Protein AF-A0A0W0YJ12-F1 (afdb_monomer)

Mean predicted aligned error: 13.88 Å

Sequence (286 aa):
MIGLTTKIKVQNRCFCTVKKPLATLVLTATNATIWRMEIKLSTQPMKLPLQEPLFAKYLYLSSDNILHAWMPIVSGEAIGLDNTCKAVYALQEFFGKGSNSNKKVSLNSSLLAYQEALESDFCLLNLLETNSHLVKQKLERLTQINCYLETIKHLEKHEELNCLNSGFPSYPRPLEGLMQGETSNLYSIILHPTHQDAFLRSEGANPLFSVAHISVARGIHHTESLLQQALIQAYGPLNYERKDLKSQVIEKTALIRREQKTSSNLLEILLHHQSYRNPLSPTTVQ

Organism: NCBI:txid45074

Secondary structure (DSSP, 8-state):
----------------------EEEEEEEEETTEEEEEEEE--S---------S-BTTEEE-TTS-EEE---SSSBSSSBS--GGGTTHHHHHHTT-STT-TTS--HHHHHHHHHHHHHHHHHHHHHTT---HHHHHHHHHHHHHHHHHHHHHHHTT-GGGGGGGSSS----HHHHHHHHSTT----EEE---SS--S--SSTTS-EEEE----BTTTTB-----HHHHHHHHHHTT-------HHHHHHHHHHHHHHHHHHHHHHHHHHHHHHHTT---------

Radius of gyration: 40.39 Å; Cα contacts (8 Å, |Δi|>4): 280; chains: 1; bounding box: 91×64×174 Å

Structure (mmCIF, N/CA/C/O backbone):
data_AF-A0A0W0YJ12-F1
#
_entry.id   AF-A0A0W0YJ12-F1
#
loop_
_atom_site.group_PDB
_atom_site.id
_atom_site.type_symbol
_atom_site.label_atom_id
_atom_site.label_alt_id
_atom_site.label_comp_id
_atom_site.label_asym_id
_atom_site.label_entity_id
_atom_site.label_seq_id
_atom_site.pdbx_PDB_ins_code
_atom_site.Cartn_x
_atom_site.Cartn_y
_atom_site.Cartn_z
_atom_site.occupancy
_atom_site.B_iso_or_equiv
_atom_site.auth_seq_id
_atom_site.auth_comp_id
_atom_site.auth_asym_id
_atom_site.auth_atom_id
_atom_site.pdbx_PDB_model_num
ATOM 1 N N . MET A 1 1 ? -11.389 6.478 67.192 1.00 36.59 1 MET A N 1
ATOM 2 C CA . MET A 1 1 ? -11.044 5.988 65.841 1.00 36.59 1 MET A CA 1
ATOM 3 C C . MET A 1 1 ? -12.314 5.470 65.190 1.00 36.59 1 MET A C 1
ATOM 5 O O . MET A 1 1 ? -12.756 4.383 65.526 1.00 36.59 1 MET A O 1
ATOM 9 N N . ILE A 1 2 ? -12.946 6.287 64.348 1.00 25.55 2 ILE A N 1
ATOM 10 C CA . ILE A 1 2 ? -14.145 5.923 63.584 1.00 25.55 2 ILE A CA 1
ATOM 11 C C . ILE A 1 2 ? -13.694 5.898 62.124 1.00 25.55 2 ILE A C 1
ATOM 13 O O . ILE A 1 2 ? -13.337 6.936 61.574 1.00 25.55 2 ILE A O 1
ATOM 17 N N . GLY A 1 3 ? -13.600 4.703 61.543 1.00 26.08 3 GLY A N 1
ATOM 18 C CA . GLY A 1 3 ? -13.180 4.507 60.158 1.00 26.08 3 GLY A CA 1
ATOM 19 C C . GLY A 1 3 ? -14.368 4.640 59.212 1.00 26.08 3 GLY A C 1
ATOM 20 O O . GLY A 1 3 ? -15.203 3.742 59.144 1.00 26.08 3 GLY A O 1
ATOM 21 N N . LEU A 1 4 ? -14.435 5.749 58.476 1.00 23.59 4 LEU A N 1
ATOM 22 C CA . LEU A 1 4 ? -15.304 5.890 57.309 1.00 23.59 4 LEU A CA 1
ATOM 23 C C . LEU A 1 4 ? -14.653 5.186 56.114 1.00 23.59 4 LEU A C 1
ATOM 25 O O . LEU A 1 4 ? -13.583 5.579 55.655 1.00 23.59 4 LEU A O 1
ATOM 29 N N . THR A 1 5 ? -15.308 4.146 55.603 1.00 25.09 5 THR A N 1
ATOM 30 C CA . THR A 1 5 ? -14.974 3.508 54.325 1.00 25.09 5 THR A CA 1
ATOM 31 C C . THR A 1 5 ? -15.883 4.072 53.239 1.00 25.09 5 THR A C 1
ATOM 33 O O . THR A 1 5 ? -17.049 3.703 53.115 1.00 25.09 5 THR A O 1
ATOM 36 N N . THR A 1 6 ? -15.351 4.990 52.438 1.00 25.47 6 THR A N 1
ATOM 37 C CA . THR A 1 6 ? -16.059 5.565 51.290 1.00 25.47 6 THR A CA 1
ATOM 38 C C . THR A 1 6 ? -15.853 4.664 50.072 1.00 25.47 6 THR A C 1
ATOM 40 O O . THR A 1 6 ? -14.762 4.605 49.509 1.00 25.47 6 THR A O 1
ATOM 43 N N . LYS A 1 7 ? -16.900 3.948 49.642 1.00 25.84 7 LYS A N 1
ATOM 44 C CA . LYS A 1 7 ? -16.930 3.286 48.328 1.00 25.84 7 LYS A CA 1
ATOM 45 C C . LYS A 1 7 ? -17.186 4.341 47.251 1.00 25.84 7 LYS A C 1
ATOM 47 O O . LYS A 1 7 ? -18.304 4.832 47.117 1.00 25.84 7 LYS A O 1
ATOM 52 N N . ILE A 1 8 ? -16.161 4.673 46.472 1.00 25.36 8 ILE A N 1
ATOM 53 C CA . ILE A 1 8 ? -16.302 5.493 45.265 1.00 25.36 8 ILE A CA 1
ATOM 54 C C . ILE A 1 8 ? -16.817 4.584 44.145 1.00 25.36 8 ILE A C 1
ATOM 56 O O . ILE A 1 8 ? -16.113 3.693 43.675 1.00 25.36 8 ILE A O 1
ATOM 60 N N . LYS A 1 9 ? -18.070 4.790 43.734 1.00 25.28 9 LYS A N 1
ATOM 61 C CA . LYS A 1 9 ? -18.659 4.164 42.547 1.00 25.28 9 LYS A CA 1
ATOM 62 C C . LYS A 1 9 ? -18.359 5.077 41.358 1.00 25.28 9 LYS A C 1
ATOM 64 O O . LYS A 1 9 ? -18.951 6.147 41.241 1.00 25.28 9 LYS A O 1
ATOM 69 N N . VAL A 1 10 ? -17.420 4.680 40.503 1.00 26.55 10 VAL A N 1
ATOM 70 C CA . VAL A 1 10 ? -17.132 5.388 39.248 1.00 26.55 10 VAL A CA 1
ATOM 71 C C . VAL A 1 10 ? -18.309 5.149 38.298 1.00 26.55 10 VAL A C 1
ATOM 73 O O . VAL A 1 10 ? -18.497 4.049 37.787 1.00 26.55 10 VAL A O 1
ATOM 76 N N . GLN A 1 11 ? -19.157 6.162 38.119 1.00 29.02 11 GLN A N 1
ATOM 77 C CA . GLN A 1 11 ? -20.159 6.195 37.055 1.00 29.02 11 GLN A CA 1
ATOM 78 C C . GLN A 1 11 ? -19.479 6.682 35.773 1.00 29.02 11 GLN A C 1
ATOM 80 O O . GLN A 1 11 ? -19.233 7.878 35.621 1.00 29.02 11 GLN A O 1
ATOM 85 N N . ASN A 1 12 ? -19.217 5.765 34.841 1.00 31.08 12 ASN A N 1
ATOM 86 C CA . ASN A 1 12 ? -18.915 6.119 33.456 1.00 31.08 12 ASN A CA 1
ATOM 87 C C . ASN A 1 12 ? -20.160 6.784 32.851 1.00 31.08 12 ASN A C 1
ATOM 89 O O . ASN A 1 12 ? -21.147 6.116 32.544 1.00 31.08 12 ASN A O 1
ATOM 93 N N . ARG A 1 13 ? -20.146 8.114 32.729 1.00 33.81 13 ARG A N 1
ATOM 94 C CA . ARG A 1 13 ? -21.183 8.863 32.011 1.00 33.81 13 ARG A CA 1
ATOM 95 C C . ARG A 1 13 ? -20.856 8.836 30.515 1.00 33.81 13 ARG A C 1
ATOM 97 O O . ARG A 1 13 ? -20.049 9.639 30.06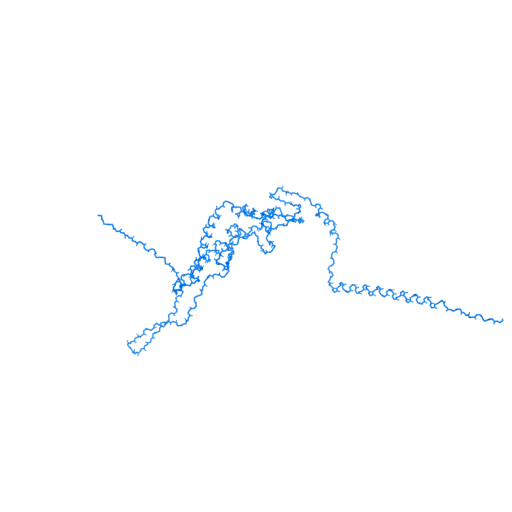4 1.00 33.81 13 ARG A O 1
ATOM 104 N N . CYS A 1 14 ? -21.503 7.948 29.753 1.00 36.38 14 CYS A N 1
ATOM 105 C CA . CYS A 1 14 ? -21.676 8.144 28.308 1.00 36.38 14 CYS A CA 1
ATOM 106 C C . CYS A 1 14 ? -22.496 9.430 28.115 1.00 36.38 14 CYS A C 1
ATOM 108 O O . CYS A 1 14 ? -23.678 9.465 28.466 1.00 36.38 14 CYS A O 1
ATOM 110 N N . PHE A 1 15 ? -21.905 10.488 27.563 1.00 35.88 15 PHE A N 1
ATOM 111 C CA . PHE A 1 15 ? -22.669 11.638 27.083 1.00 35.88 15 PHE A CA 1
ATOM 112 C C . PHE A 1 15 ? -23.127 11.364 25.648 1.00 35.88 15 PHE A C 1
ATOM 114 O O . PHE A 1 15 ? -22.531 11.845 24.692 1.00 35.88 15 PHE A O 1
ATOM 121 N N . CYS A 1 16 ? -24.211 10.606 25.484 1.00 38.78 16 CYS A N 1
ATOM 122 C CA . CYS A 1 16 ? -24.939 10.617 24.218 1.00 38.78 16 CYS A CA 1
ATOM 123 C C . CYS A 1 16 ? -25.685 11.945 24.111 1.00 38.78 16 CYS A C 1
ATOM 125 O O . CYS A 1 16 ? -26.747 12.126 24.709 1.00 38.78 16 CYS A O 1
ATOM 127 N N . THR A 1 17 ? -25.154 12.887 23.340 1.00 36.53 17 THR A N 1
ATOM 128 C CA . THR A 1 17 ? -25.914 14.050 22.878 1.00 36.53 17 THR A CA 1
ATOM 129 C C . THR A 1 17 ? -26.927 13.594 21.832 1.00 36.53 17 THR A C 1
ATOM 131 O O . THR A 1 17 ? -26.785 13.820 20.633 1.00 36.53 17 THR A O 1
ATOM 134 N N . VAL A 1 18 ? -28.002 12.949 22.288 1.00 42.88 18 VAL A N 1
ATOM 135 C CA . VAL A 1 18 ? -29.201 12.779 21.469 1.00 42.88 18 VAL A CA 1
ATOM 136 C C . VAL A 1 18 ? -29.734 14.188 21.219 1.00 42.88 18 VAL A C 1
ATOM 138 O O . VAL A 1 18 ? -30.187 14.864 22.147 1.00 42.88 18 VAL A O 1
ATOM 141 N N . LYS A 1 19 ? -29.616 14.685 19.979 1.00 41.16 19 LYS A N 1
ATOM 142 C CA . LYS A 1 19 ? -30.264 15.937 19.567 1.00 41.16 19 LYS A CA 1
ATOM 143 C C . LYS A 1 19 ? -31.730 15.860 20.008 1.00 41.16 19 LYS A C 1
ATOM 145 O O . LYS A 1 19 ? -32.419 14.902 19.674 1.00 41.16 19 LYS A O 1
ATOM 150 N N . LYS A 1 20 ? -32.133 16.836 20.831 1.00 43.84 20 LYS A N 1
ATOM 151 C CA . LYS A 1 20 ? -33.384 16.893 21.606 1.00 43.84 20 LYS A CA 1
ATOM 152 C C . LYS A 1 20 ? -34.592 16.291 20.868 1.00 43.84 20 LYS A C 1
ATOM 154 O O . LYS A 1 20 ? -34.770 16.595 19.687 1.00 43.84 20 LYS A O 1
ATOM 159 N N . PRO A 1 21 ? -35.484 15.554 21.559 1.00 47.16 21 PRO A N 1
ATOM 160 C CA . PRO A 1 21 ? -36.782 15.227 20.987 1.00 47.16 21 PRO A CA 1
ATOM 161 C C . PRO A 1 21 ? -37.514 16.531 20.645 1.00 47.16 21 PRO A C 1
ATOM 163 O O . PRO A 1 21 ? -37.560 17.459 21.457 1.00 47.16 21 PRO A O 1
ATOM 166 N N . LEU A 1 22 ? -38.081 16.607 19.440 1.00 48.38 22 LEU A N 1
ATOM 167 C CA . LEU A 1 22 ? -39.069 17.623 19.079 1.00 48.38 22 LEU A CA 1
ATOM 168 C C . LEU A 1 22 ? -40.325 17.368 19.923 1.00 48.38 22 LEU A C 1
ATOM 170 O O . LEU A 1 22 ? -41.236 16.653 19.514 1.00 48.38 22 LEU A O 1
ATOM 174 N N . ALA A 1 23 ? -40.338 17.895 21.144 1.00 47.66 23 ALA A N 1
ATOM 175 C CA . ALA A 1 23 ? -41.540 17.992 21.952 1.00 47.66 23 ALA A CA 1
ATOM 176 C C . ALA A 1 23 ? -42.286 19.254 21.513 1.00 47.66 23 ALA A C 1
ATOM 178 O O . ALA A 1 23 ? -41.785 20.368 21.674 1.00 47.66 23 ALA A O 1
ATOM 179 N N . THR A 1 24 ? -43.474 19.086 20.938 1.00 49.00 24 THR A N 1
ATOM 180 C CA . THR A 1 24 ? -44.363 20.212 20.649 1.00 49.00 24 THR A CA 1
ATOM 181 C C . THR A 1 24 ? -45.266 20.414 21.854 1.00 49.00 24 THR A C 1
ATOM 183 O O . THR A 1 24 ? -46.034 19.528 22.234 1.00 49.00 24 THR A O 1
ATOM 186 N N . LEU A 1 25 ? -45.148 21.581 22.478 1.0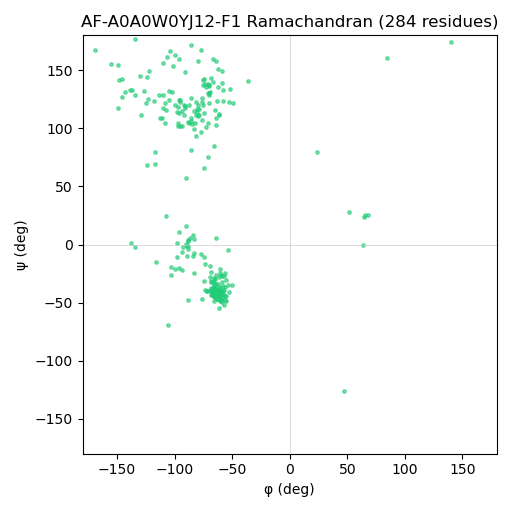0 41.03 25 LEU A N 1
ATOM 187 C CA . LEU A 1 25 ? -46.007 21.979 23.583 1.00 41.03 25 LEU A CA 1
ATOM 188 C C . LEU A 1 25 ? -47.319 22.498 22.992 1.00 41.03 25 LEU A C 1
ATOM 190 O O . LEU A 1 25 ? -47.310 23.479 22.249 1.00 41.03 25 LEU A O 1
ATOM 194 N N . VAL A 1 26 ? -48.434 21.832 23.286 1.00 53.66 26 VAL A N 1
ATOM 195 C CA . VAL A 1 26 ? -49.754 22.269 22.822 1.00 53.66 26 VAL A CA 1
ATOM 196 C C . VAL A 1 26 ? -50.544 22.763 24.028 1.00 53.66 26 VAL A C 1
ATOM 198 O O . VAL A 1 26 ? -50.804 22.015 24.971 1.00 53.66 26 VAL A O 1
ATOM 201 N N . LEU A 1 27 ? -50.891 24.049 24.004 1.00 43.09 27 LEU A N 1
ATOM 202 C CA . LEU A 1 27 ? -51.754 24.687 24.993 1.00 43.09 27 LEU A CA 1
ATOM 203 C C . LEU A 1 27 ? -53.173 24.735 24.435 1.00 43.09 27 LEU A C 1
ATOM 205 O O . LEU A 1 27 ? -53.420 25.371 23.412 1.00 43.09 27 LEU A O 1
ATOM 209 N N . THR A 1 28 ? -54.106 24.077 25.114 1.00 54.81 28 THR A N 1
ATOM 210 C CA . THR A 1 28 ? -55.532 24.114 24.764 1.00 54.81 28 THR A CA 1
ATOM 211 C C . THR A 1 28 ? -56.327 24.731 25.904 1.00 54.81 28 THR A C 1
ATOM 213 O O . THR A 1 28 ? -56.276 24.252 27.042 1.00 54.81 28 THR A O 1
ATOM 216 N N . ALA A 1 29 ? -57.068 25.795 25.594 1.00 44.97 29 ALA A N 1
ATOM 217 C CA . ALA A 1 29 ? -58.053 26.372 26.497 1.00 44.97 29 ALA A CA 1
ATOM 218 C C . ALA A 1 29 ? -59.289 25.470 26.506 1.00 44.97 29 ALA A C 1
ATOM 220 O O . ALA A 1 29 ? -59.893 25.244 25.460 1.00 44.97 29 ALA A O 1
ATOM 221 N N . THR A 1 30 ? -59.647 24.936 27.672 1.00 56.59 30 THR A N 1
ATOM 222 C CA . THR A 1 30 ? -60.826 24.060 27.802 1.00 56.59 30 THR A CA 1
ATOM 223 C C . THR A 1 30 ? -62.045 24.794 28.351 1.00 56.59 30 THR A C 1
ATOM 225 O O . THR A 1 30 ? -63.147 24.329 28.110 1.00 56.59 30 THR A O 1
ATOM 228 N N . ASN A 1 31 ? -61.840 25.935 29.028 1.00 56.75 31 ASN A N 1
ATOM 229 C CA . ASN A 1 31 ? -62.801 26.988 29.393 1.00 56.75 31 ASN A CA 1
ATOM 230 C C . ASN A 1 31 ? -62.018 28.213 29.921 1.00 56.75 31 ASN A C 1
ATOM 232 O O . ASN A 1 31 ? -60.824 28.090 30.202 1.00 56.75 31 ASN A O 1
ATOM 236 N N . ALA A 1 32 ? -62.672 29.376 30.065 1.00 57.56 32 ALA A N 1
ATOM 237 C CA . ALA A 1 32 ? -62.075 30.712 30.279 1.00 57.56 32 ALA A CA 1
ATOM 238 C C . ALA A 1 32 ? -61.085 30.885 31.460 1.00 57.56 32 ALA A C 1
ATOM 240 O O . ALA A 1 32 ? -60.489 31.949 31.603 1.00 57.56 32 ALA A O 1
ATOM 241 N N . THR A 1 33 ? -60.874 29.867 32.293 1.00 50.94 33 THR A N 1
ATOM 242 C CA . THR A 1 33 ? -60.013 29.928 33.484 1.00 50.94 33 THR A CA 1
ATOM 243 C C . THR A 1 33 ? -59.066 28.738 33.660 1.00 50.94 33 THR A C 1
ATOM 245 O O . THR A 1 33 ? -58.268 28.757 34.594 1.00 50.94 33 THR A O 1
ATOM 248 N N . ILE A 1 34 ? -59.088 27.720 32.787 1.00 44.97 34 ILE A N 1
ATOM 249 C CA . ILE A 1 34 ? -58.237 26.524 32.941 1.00 44.97 34 ILE A CA 1
ATOM 250 C C . ILE A 1 34 ? -57.474 26.229 31.645 1.00 44.97 34 ILE A C 1
ATOM 252 O O . ILE A 1 34 ? -58.042 25.806 30.632 1.00 44.97 34 ILE A O 1
ATOM 256 N N . TRP A 1 35 ? -56.154 26.415 31.708 1.00 48.22 35 TRP A N 1
ATOM 257 C CA . TRP A 1 35 ? -55.212 26.042 30.656 1.00 48.22 35 TRP A CA 1
ATOM 258 C C . TRP A 1 35 ? -54.687 24.635 30.913 1.00 48.22 35 TRP A C 1
ATOM 260 O O . TRP A 1 35 ? -54.064 24.377 31.944 1.00 48.22 35 TRP A O 1
ATOM 270 N N . ARG A 1 36 ? -54.926 23.718 29.971 1.00 46.91 36 ARG A N 1
ATOM 271 C CA . ARG A 1 36 ? -54.320 22.386 30.001 1.00 46.91 36 ARG A CA 1
ATOM 272 C C . ARG A 1 36 ? -53.084 22.394 29.110 1.00 46.91 36 ARG A C 1
ATOM 274 O O . ARG A 1 36 ? -53.167 22.743 27.933 1.00 46.91 36 ARG A O 1
ATOM 281 N N . MET A 1 37 ? -51.948 22.022 29.689 1.00 46.09 37 MET A N 1
ATOM 282 C CA . MET A 1 37 ? -50.692 21.848 28.970 1.00 46.09 37 MET A CA 1
ATOM 283 C C . MET A 1 37 ? -50.538 20.369 28.622 1.00 46.09 37 MET A C 1
ATOM 285 O O . MET A 1 37 ? -50.402 19.538 29.519 1.00 46.09 37 MET A O 1
ATOM 289 N N . GLU A 1 38 ? -50.577 20.036 27.335 1.00 50.03 38 GLU A N 1
ATOM 290 C CA . GLU A 1 38 ? -50.340 18.673 26.861 1.00 50.03 38 GLU A CA 1
ATOM 291 C C . GLU A 1 38 ? -48.978 18.606 26.160 1.00 50.03 38 GLU A C 1
ATOM 293 O O . GLU A 1 38 ? -48.707 19.322 25.192 1.00 50.03 38 GLU A O 1
ATOM 298 N N . ILE A 1 39 ? -48.101 17.734 26.663 1.00 55.59 39 ILE A N 1
ATOM 299 C CA . ILE A 1 39 ? -46.846 17.393 25.991 1.00 55.59 39 ILE A CA 1
ATOM 300 C C . ILE A 1 39 ? -47.175 16.298 24.982 1.00 55.59 39 ILE A C 1
ATOM 302 O O . ILE A 1 39 ? -47.359 15.137 25.351 1.00 55.59 39 ILE A O 1
ATOM 306 N N . LYS A 1 40 ? -47.256 16.659 23.699 1.00 51.66 40 LYS A N 1
ATOM 307 C CA . LYS A 1 40 ? -47.371 15.672 22.624 1.00 51.66 40 LYS A CA 1
ATOM 308 C C . LYS A 1 40 ? -45.970 15.243 22.210 1.00 51.66 40 LYS A C 1
ATOM 310 O O . LYS A 1 40 ? -45.243 15.981 21.548 1.00 51.66 40 LYS A O 1
ATOM 315 N N . LEU A 1 41 ? -45.588 14.044 22.640 1.00 55.31 41 LEU A N 1
ATOM 316 C CA . LEU A 1 41 ? -44.407 13.360 22.126 1.00 55.31 41 LEU A CA 1
ATOM 317 C C . LEU A 1 41 ? -44.698 12.923 20.687 1.00 55.31 41 LEU A C 1
ATOM 319 O O . LEU A 1 41 ? -45.746 12.338 20.416 1.00 55.31 41 LEU A O 1
ATOM 323 N N . SER A 1 42 ? -43.785 13.231 19.764 1.00 58.31 42 SER A N 1
ATOM 324 C CA . SER A 1 42 ? -43.869 12.725 18.393 1.00 58.31 42 SER A CA 1
ATOM 325 C C . SER A 1 42 ? -43.885 11.195 18.420 1.00 58.31 42 SER A C 1
ATOM 327 O O . SER A 1 42 ? -42.978 10.573 18.966 1.00 58.31 42 SER A O 1
ATOM 329 N N . THR A 1 43 ? -44.923 10.594 17.839 1.00 58.09 43 THR A N 1
ATOM 330 C CA . THR A 1 43 ? -45.105 9.137 17.739 1.00 58.09 43 THR A CA 1
ATOM 331 C C . THR A 1 43 ? -44.422 8.539 16.511 1.00 58.09 43 THR A C 1
ATOM 333 O O . THR A 1 43 ? -44.577 7.350 16.235 1.00 58.09 43 THR A O 1
ATOM 336 N N . GLN A 1 44 ? -43.670 9.341 15.749 1.00 58.09 44 GLN A N 1
ATOM 337 C CA . GLN A 1 44 ? -42.923 8.813 14.617 1.00 58.09 44 GLN A CA 1
ATOM 338 C C . GLN A 1 44 ? -41.753 7.956 15.121 1.00 58.09 44 GLN A C 1
ATOM 340 O O . GLN A 1 44 ? -40.991 8.417 15.975 1.00 58.09 44 GLN A O 1
ATOM 345 N N . PRO A 1 45 ? -41.578 6.727 14.598 1.00 59.72 45 PRO A N 1
ATOM 346 C CA . PRO A 1 45 ? -40.457 5.880 14.972 1.00 59.72 45 PRO A CA 1
ATOM 347 C C . PRO A 1 45 ? -39.148 6.578 14.593 1.00 59.72 45 PRO A C 1
ATOM 349 O O . PRO A 1 45 ? -38.837 6.772 13.416 1.00 59.72 45 PRO A O 1
ATOM 352 N N . MET A 1 46 ? -38.386 6.982 15.608 1.00 67.44 46 MET A N 1
ATOM 353 C CA . MET A 1 46 ? -37.083 7.604 15.425 1.00 67.44 46 MET A CA 1
ATOM 354 C C . MET A 1 46 ? -36.082 6.520 15.020 1.00 67.44 46 MET A C 1
ATOM 356 O O . MET A 1 46 ? -35.774 5.621 15.799 1.00 67.44 46 MET A O 1
ATOM 360 N N . LYS A 1 47 ? -35.573 6.593 13.787 1.00 71.62 47 LYS A N 1
ATOM 361 C CA . LYS A 1 47 ? -34.446 5.760 13.357 1.00 71.62 47 LYS A CA 1
ATOM 362 C C . LYS A 1 47 ? -33.170 6.382 13.913 1.00 71.62 47 LYS A C 1
ATOM 364 O O . LYS A 1 47 ? -32.794 7.470 13.488 1.00 71.62 47 LYS A O 1
ATOM 369 N N . LEU A 1 48 ? -32.534 5.708 14.863 1.00 77.69 48 LEU A N 1
ATOM 370 C CA . LEU A 1 48 ? -31.225 6.091 15.385 1.00 77.69 48 LEU A CA 1
ATOM 371 C C . LEU A 1 48 ? -30.171 5.310 14.588 1.00 77.69 48 LEU A C 1
ATOM 373 O O . LEU A 1 48 ? -30.056 4.100 14.787 1.00 77.69 48 LEU A O 1
ATOM 377 N N . PRO A 1 49 ? -29.489 5.940 13.613 1.00 86.00 49 PRO A N 1
ATOM 378 C CA . PRO A 1 49 ? -28.530 5.231 12.784 1.00 86.00 49 PRO A CA 1
ATOM 379 C C . PRO A 1 49 ? -27.293 4.877 13.607 1.00 86.00 49 PRO A C 1
ATOM 381 O O . PRO A 1 49 ? -26.793 5.704 14.370 1.00 86.00 49 PRO A O 1
ATOM 384 N N . LEU A 1 50 ? -26.794 3.659 13.406 1.00 91.25 50 LEU A N 1
ATOM 385 C CA . LEU A 1 50 ? -25.466 3.276 13.866 1.00 91.25 50 LEU A CA 1
ATOM 386 C C . LEU A 1 50 ? -24.414 4.079 13.085 1.00 91.25 50 LEU A C 1
ATOM 388 O O . LEU A 1 50 ? -24.574 4.318 11.886 1.00 91.25 50 LEU A O 1
ATOM 392 N N . GLN A 1 51 ? -23.377 4.524 13.782 1.00 94.50 51 GLN A N 1
ATOM 393 C CA . GLN A 1 51 ? -22.319 5.402 13.294 1.00 94.50 51 GLN A CA 1
ATOM 394 C C . GLN A 1 51 ? -21.078 4.638 12.843 1.00 94.50 51 GLN A C 1
ATOM 396 O O . GLN A 1 51 ? -20.284 5.196 12.087 1.00 94.50 51 GLN A O 1
ATOM 401 N N . GLU A 1 52 ? -20.896 3.392 13.292 1.00 94.44 52 GLU A N 1
ATOM 402 C CA . GLU A 1 52 ? -19.764 2.567 12.873 1.00 94.44 52 GLU A CA 1
ATOM 403 C C . GLU A 1 52 ? -19.673 2.502 11.337 1.00 94.44 52 GLU A C 1
ATOM 405 O O . GLU A 1 52 ? -20.631 2.086 10.673 1.00 94.44 52 GLU A O 1
ATOM 410 N N . PRO A 1 53 ? -18.531 2.900 10.748 1.00 93.31 53 PRO A N 1
ATOM 411 C CA . PRO A 1 53 ? -18.389 2.913 9.306 1.00 93.31 53 PRO A CA 1
ATOM 412 C C . PRO A 1 53 ? -18.205 1.493 8.760 1.00 93.31 53 PRO A C 1
ATOM 414 O O . PRO A 1 53 ? -17.464 0.681 9.314 1.00 93.31 53 PRO A O 1
ATOM 417 N N . LEU A 1 54 ? -18.813 1.221 7.601 1.00 90.06 54 LEU A N 1
ATOM 418 C CA . LEU A 1 54 ? -18.581 -0.022 6.850 1.00 90.06 54 LEU A CA 1
ATOM 419 C C . LEU A 1 54 ? -17.144 -0.114 6.320 1.00 90.06 54 LEU A C 1
ATOM 421 O O . LEU A 1 54 ? -16.594 -1.203 6.200 1.00 90.06 54 LEU A O 1
ATOM 425 N N . PHE A 1 55 ? -16.551 1.038 6.003 1.00 90.69 55 PHE A N 1
ATOM 426 C CA . PHE A 1 55 ? -15.200 1.150 5.473 1.00 90.69 55 PHE A CA 1
ATOM 427 C C . PHE A 1 55 ? -14.459 2.262 6.202 1.00 90.69 55 PHE A C 1
ATOM 429 O O . PHE A 1 55 ? -14.934 3.396 6.270 1.00 90.69 55 PHE A O 1
ATOM 436 N N . ALA A 1 56 ? -13.274 1.942 6.706 1.00 93.69 56 ALA A N 1
ATOM 437 C CA . ALA A 1 56 ? -12.356 2.908 7.280 1.00 93.69 56 ALA A CA 1
ATOM 438 C C . ALA A 1 56 ? -10.972 2.704 6.671 1.00 93.69 56 ALA A C 1
ATOM 440 O O . ALA A 1 56 ? -10.569 1.594 6.324 1.00 93.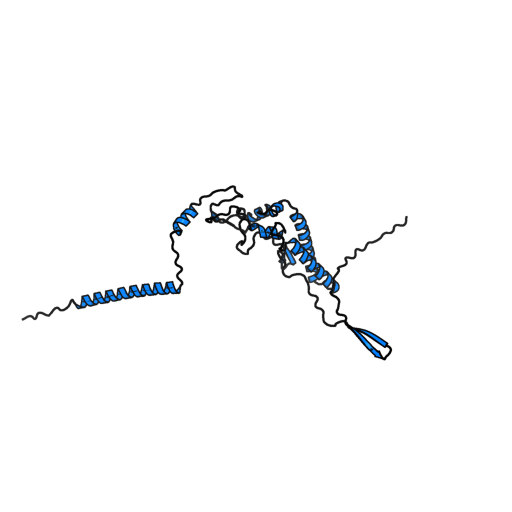69 56 ALA A O 1
ATOM 441 N N . LYS A 1 57 ? -10.245 3.801 6.489 1.00 92.94 57 LYS A N 1
ATOM 442 C CA . LYS A 1 57 ? -8.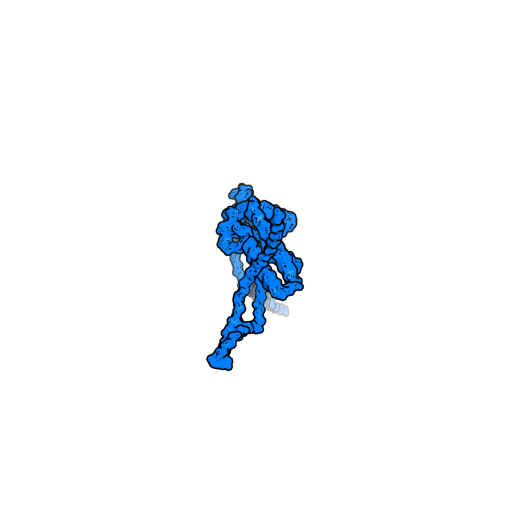953 3.766 5.816 1.00 92.94 57 LYS A CA 1
ATOM 443 C C . LYS A 1 57 ? -7.964 2.902 6.599 1.00 92.94 57 LYS A C 1
ATOM 445 O O . LYS A 1 57 ? -7.880 3.022 7.816 1.00 92.94 57 LYS A O 1
ATOM 450 N N . TYR A 1 58 ? -7.220 2.060 5.881 1.00 95.94 58 TYR A N 1
ATOM 451 C CA . TYR A 1 58 ? -6.282 1.069 6.427 1.00 95.94 58 TYR A CA 1
ATOM 452 C C . TYR A 1 58 ? -6.914 -0.033 7.282 1.00 95.94 58 TYR A C 1
ATOM 454 O O . TYR A 1 58 ? -6.186 -0.890 7.766 1.00 95.94 58 TYR A O 1
ATOM 462 N N . LEU A 1 59 ? -8.229 -0.028 7.492 1.00 96.88 59 LEU A N 1
ATOM 463 C CA . LEU A 1 59 ? -8.898 -0.990 8.352 1.00 96.88 59 LEU A CA 1
ATOM 464 C C . LEU A 1 59 ? -9.730 -1.943 7.504 1.00 96.88 59 LEU A C 1
ATOM 466 O O . LEU A 1 59 ? -10.553 -1.524 6.691 1.00 96.88 59 LEU A O 1
ATOM 470 N N . TYR A 1 60 ? -9.531 -3.232 7.735 1.00 96.50 60 TYR A N 1
ATOM 471 C CA . TYR A 1 60 ? -10.321 -4.299 7.145 1.00 96.50 60 TYR A CA 1
ATOM 472 C C . TYR A 1 60 ? -10.923 -5.146 8.261 1.00 96.50 60 TYR A C 1
ATOM 474 O O . TYR A 1 60 ? -10.201 -5.635 9.126 1.00 96.50 60 TYR A O 1
ATOM 482 N N . LEU A 1 61 ? -12.243 -5.315 8.247 1.00 96.50 61 LEU A N 1
ATOM 483 C CA . LEU A 1 61 ? -12.942 -6.202 9.167 1.00 96.50 61 LEU A CA 1
ATOM 484 C C . LEU A 1 61 ? -13.252 -7.517 8.451 1.00 96.50 61 LEU A C 1
ATOM 486 O O . LEU A 1 61 ? -13.949 -7.517 7.435 1.00 96.50 61 LEU A O 1
ATOM 490 N N . SER A 1 62 ? -12.742 -8.626 8.979 1.00 96.19 62 SER A N 1
ATOM 491 C CA . SER A 1 62 ? -13.021 -9.956 8.439 1.00 96.19 62 SER A CA 1
ATOM 492 C C . SER A 1 62 ? -14.415 -10.460 8.832 1.00 96.19 62 SER A C 1
ATOM 494 O O . SER A 1 62 ? -15.071 -9.924 9.732 1.00 96.19 62 SER A O 1
ATOM 496 N N . SER A 1 63 ? -14.864 -11.537 8.180 1.00 95.69 63 SER A N 1
ATOM 497 C CA . SER A 1 63 ? -16.120 -12.225 8.515 1.00 95.69 63 SER A CA 1
ATOM 498 C C . SER A 1 63 ? -16.162 -12.737 9.957 1.00 95.69 63 SER A C 1
ATOM 500 O O . SER A 1 63 ? -17.237 -12.812 10.547 1.00 95.69 63 SER A O 1
ATOM 502 N N . ASP A 1 64 ? -14.996 -13.029 10.534 1.00 96.56 64 ASP A N 1
ATOM 503 C CA . ASP A 1 64 ? -14.846 -13.585 11.883 1.00 96.56 64 ASP A CA 1
ATOM 504 C C . ASP A 1 64 ? -14.724 -12.497 12.960 1.00 96.56 64 ASP A C 1
ATOM 506 O O . ASP A 1 64 ? -14.311 -12.766 14.085 1.00 96.56 64 ASP A O 1
ATOM 510 N N . ASN A 1 65 ? -15.086 -11.253 12.625 1.00 96.44 65 ASN A N 1
ATOM 511 C CA . ASN A 1 65 ? -15.020 -10.095 13.513 1.00 96.44 65 ASN A CA 1
ATOM 512 C C . ASN A 1 65 ? -13.591 -9.693 13.939 1.00 96.44 65 ASN A C 1
ATOM 514 O O . ASN A 1 65 ? -13.401 -9.062 14.984 1.00 96.44 65 ASN A O 1
ATOM 518 N N . ILE A 1 66 ? -12.585 -10.033 13.129 1.00 97.38 66 ILE A N 1
ATOM 519 C CA . ILE A 1 66 ? -11.189 -9.651 13.369 1.00 97.38 66 ILE A CA 1
ATOM 520 C C . ILE A 1 66 ? -10.880 -8.382 12.579 1.00 97.38 66 ILE A C 1
ATOM 522 O O . ILE A 1 66 ? -11.070 -8.323 11.362 1.00 97.38 66 ILE A O 1
ATOM 526 N N . LEU A 1 67 ? -10.413 -7.356 13.282 1.00 97.19 67 LEU A N 1
ATOM 527 C CA . LEU A 1 67 ? -9.966 -6.108 12.691 1.00 97.19 67 LEU A CA 1
ATOM 528 C C . LEU A 1 67 ? -8.498 -6.240 12.285 1.00 97.19 67 LEU A C 1
ATOM 530 O O . LEU A 1 67 ? -7.641 -6.548 13.107 1.00 97.19 67 LEU A O 1
ATOM 534 N N . HIS A 1 68 ? -8.206 -5.955 11.024 1.00 97.50 68 HIS A N 1
ATOM 535 C CA . HIS A 1 68 ? -6.866 -5.958 10.461 1.00 97.50 68 HIS A CA 1
ATOM 536 C C . HIS A 1 68 ? -6.467 -4.534 10.074 1.00 97.50 68 HIS A C 1
ATOM 538 O O . HIS A 1 68 ? -7.186 -3.864 9.331 1.00 97.50 68 HIS A O 1
ATOM 544 N N . ALA A 1 69 ? -5.299 -4.086 10.536 1.00 96.75 69 ALA A N 1
ATOM 545 C CA . ALA A 1 69 ? -4.669 -2.859 10.061 1.00 96.75 69 ALA A CA 1
ATOM 546 C C . ALA A 1 69 ? -3.734 -3.166 8.879 1.00 96.75 69 ALA A C 1
ATOM 548 O O . ALA A 1 69 ? -2.772 -3.923 9.015 1.00 96.75 69 ALA A O 1
ATOM 549 N N . TRP A 1 70 ? -4.013 -2.589 7.715 1.00 94.69 70 TRP A N 1
ATOM 550 C CA . TRP A 1 70 ? -3.240 -2.762 6.488 1.00 94.69 70 TRP A CA 1
ATOM 551 C C . TRP A 1 70 ? -2.253 -1.612 6.319 1.00 94.69 70 TRP A C 1
ATOM 553 O O . TRP A 1 70 ? -2.624 -0.492 5.962 1.00 94.69 70 TRP A O 1
ATOM 563 N N . MET A 1 71 ? -0.982 -1.904 6.587 1.00 95.25 71 MET A N 1
ATOM 564 C CA . MET A 1 71 ? 0.115 -0.961 6.408 1.00 95.25 71 MET A CA 1
ATOM 565 C C . MET A 1 71 ? 0.526 -0.902 4.929 1.00 95.25 71 MET A C 1
ATOM 567 O O . MET A 1 71 ? 0.924 -1.928 4.375 1.00 95.25 71 MET A O 1
ATOM 571 N N . PRO A 1 72 ? 0.447 0.267 4.270 1.00 93.94 72 PRO A N 1
ATOM 572 C CA . PRO A 1 72 ? 0.805 0.387 2.865 1.00 93.94 72 PRO A CA 1
ATOM 573 C C . PRO A 1 72 ? 2.327 0.379 2.686 1.00 93.94 72 PRO A C 1
ATOM 575 O O . PRO A 1 72 ? 3.050 1.065 3.408 1.00 93.94 72 PRO A O 1
ATOM 578 N N . ILE A 1 73 ? 2.809 -0.344 1.676 1.00 92.62 73 ILE A N 1
ATOM 579 C CA . ILE A 1 73 ? 4.214 -0.276 1.241 1.00 92.62 73 ILE A CA 1
ATOM 580 C C . ILE A 1 73 ? 4.379 0.835 0.198 1.00 92.62 73 ILE A C 1
ATOM 582 O O . ILE A 1 73 ? 5.268 1.676 0.304 1.00 92.62 73 ILE A O 1
ATOM 586 N N . VAL A 1 74 ? 3.493 0.853 -0.796 1.00 92.00 74 VAL A N 1
ATOM 587 C CA . VAL A 1 74 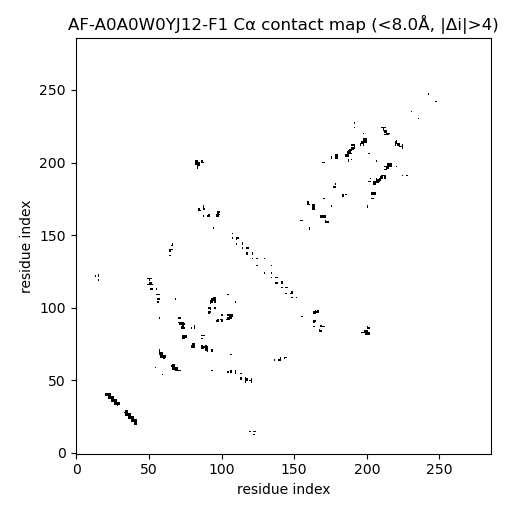? 3.449 1.817 -1.899 1.00 92.00 74 VAL A CA 1
ATOM 588 C C . VAL A 1 74 ? 1.994 2.003 -2.332 1.00 92.00 74 VAL A C 1
ATOM 590 O O . VAL A 1 74 ? 1.173 1.107 -2.131 1.00 92.00 74 VAL A O 1
ATOM 593 N N . SER A 1 75 ? 1.651 3.150 -2.915 1.00 89.06 75 SER A N 1
ATOM 594 C CA . SER A 1 75 ? 0.324 3.356 -3.506 1.00 89.06 75 SER A CA 1
ATOM 595 C C . SER A 1 75 ? 0.163 2.510 -4.771 1.00 89.06 75 SER A C 1
ATOM 597 O O . SER A 1 75 ? 1.063 2.497 -5.604 1.00 89.06 75 SER A O 1
ATOM 599 N N . GLY A 1 76 ? -0.983 1.858 -4.959 1.00 90.81 76 GLY A N 1
ATOM 600 C CA . GLY A 1 76 ? -1.279 1.042 -6.142 1.00 90.81 76 GLY A CA 1
ATOM 601 C C . GLY A 1 76 ? -2.018 -0.245 -5.781 1.00 90.81 76 GLY A C 1
ATOM 602 O O . GLY A 1 76 ? -2.225 -0.532 -4.606 1.00 90.81 76 GLY A O 1
ATOM 603 N N . GLU A 1 77 ? -2.433 -0.998 -6.799 1.00 89.62 77 GLU A N 1
ATOM 604 C CA . GLU A 1 77 ? -3.083 -2.307 -6.629 1.00 89.62 77 GLU A CA 1
ATOM 605 C C . GLU A 1 77 ? -2.110 -3.436 -6.992 1.00 89.62 77 GLU A C 1
ATOM 607 O O . GLU A 1 77 ? -1.613 -4.129 -6.113 1.00 89.62 77 GLU A O 1
ATOM 612 N N . ALA A 1 78 ? -1.772 -3.569 -8.279 1.00 91.00 78 ALA A N 1
ATOM 613 C CA . ALA A 1 78 ? -0.786 -4.541 -8.761 1.00 91.00 78 ALA A CA 1
ATOM 614 C C . ALA A 1 78 ? 0.581 -3.912 -9.090 1.00 91.00 78 ALA A C 1
ATOM 616 O O . ALA A 1 78 ? 1.606 -4.586 -9.045 1.00 91.00 78 ALA A O 1
ATOM 617 N N . ILE A 1 79 ? 0.600 -2.620 -9.435 1.00 91.81 79 ILE A N 1
ATOM 618 C CA . ILE A 1 79 ? 1.810 -1.865 -9.783 1.00 91.81 79 ILE A CA 1
ATOM 619 C C . ILE A 1 79 ? 1.866 -0.618 -8.903 1.00 91.81 79 ILE A C 1
ATOM 621 O O . ILE A 1 79 ? 0.877 0.110 -8.794 1.00 91.81 79 ILE A O 1
ATOM 625 N N . GLY A 1 80 ? 3.032 -0.372 -8.301 1.00 92.31 80 GLY A N 1
ATOM 626 C CA . GLY A 1 80 ? 3.289 0.834 -7.519 1.00 92.31 80 GLY A CA 1
ATOM 627 C C . GLY A 1 80 ? 3.213 2.094 -8.384 1.00 92.31 80 GLY A C 1
ATOM 628 O O . GLY A 1 80 ? 3.922 2.215 -9.382 1.00 92.31 80 GLY A O 1
ATOM 629 N N . LEU A 1 81 ? 2.356 3.033 -7.992 1.00 92.81 81 LEU A N 1
ATOM 630 C CA . LEU A 1 81 ? 2.193 4.345 -8.625 1.00 92.81 81 LEU A CA 1
ATOM 631 C C . LEU A 1 81 ? 3.226 5.361 -8.127 1.00 92.81 81 LEU A C 1
ATOM 633 O O . LEU A 1 81 ? 3.543 6.314 -8.835 1.00 92.81 81 LEU A O 1
ATOM 637 N N . ASP A 1 82 ? 3.755 5.142 -6.924 1.00 91.56 82 ASP A N 1
ATOM 638 C CA . ASP A 1 82 ? 4.846 5.925 -6.361 1.00 91.56 82 ASP A CA 1
ATOM 639 C C . ASP A 1 82 ? 6.156 5.139 -6.483 1.00 91.56 82 ASP A C 1
ATOM 641 O O . ASP A 1 82 ?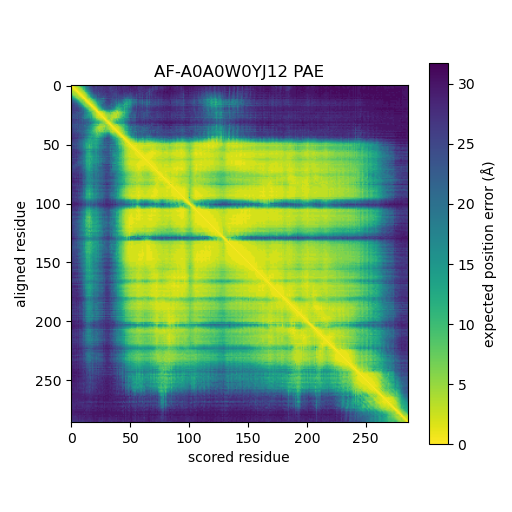 6.242 3.971 -6.111 1.00 91.56 82 ASP A O 1
ATOM 645 N N . ASN A 1 83 ? 7.203 5.780 -6.991 1.00 90.81 83 ASN A N 1
ATOM 646 C CA . ASN A 1 83 ? 8.535 5.195 -7.095 1.00 90.81 83 ASN A CA 1
ATOM 647 C C . ASN A 1 83 ? 9.599 6.191 -6.614 1.00 90.81 83 ASN A C 1
ATOM 649 O O . ASN A 1 83 ? 9.283 7.304 -6.182 1.00 90.81 83 ASN A O 1
ATOM 653 N N . THR A 1 84 ? 10.849 5.730 -6.605 1.00 90.06 84 THR A N 1
ATOM 654 C CA . THR A 1 84 ? 12.026 6.501 -6.179 1.00 90.06 84 THR A CA 1
ATOM 655 C C . THR A 1 84 ? 11.798 7.226 -4.842 1.00 90.06 84 THR A C 1
ATOM 657 O O . THR A 1 84 ? 11.383 6.598 -3.865 1.00 90.06 84 THR A O 1
ATOM 660 N N . CYS A 1 85 ? 12.007 8.540 -4.784 1.00 86.75 85 CYS A N 1
ATOM 661 C CA . CYS A 1 85 ? 11.851 9.385 -3.605 1.00 86.75 85 CYS A CA 1
ATOM 662 C C . CYS A 1 85 ? 10.435 9.409 -3.004 1.00 86.75 85 CYS A C 1
ATOM 664 O O . CYS A 1 85 ? 10.288 9.754 -1.830 1.00 86.75 85 CYS A O 1
ATOM 666 N N . LYS A 1 86 ? 9.402 9.046 -3.777 1.00 90.31 86 LYS A N 1
ATOM 667 C CA . LYS A 1 86 ? 7.997 9.065 -3.339 1.00 90.31 86 LYS A CA 1
ATOM 668 C C . LYS A 1 86 ? 7.481 7.708 -2.874 1.00 90.31 86 LYS A C 1
ATOM 670 O O . LYS A 1 86 ? 6.416 7.660 -2.266 1.00 90.31 86 LYS A O 1
ATOM 675 N N . ALA A 1 87 ? 8.223 6.622 -3.101 1.00 91.50 87 ALA A N 1
ATOM 676 C CA . ALA A 1 87 ? 7.768 5.258 -2.810 1.00 91.50 87 ALA A CA 1
ATOM 677 C C . ALA A 1 87 ? 7.285 5.070 -1.357 1.00 91.50 87 ALA A C 1
ATOM 679 O O . ALA A 1 87 ? 6.320 4.357 -1.103 1.00 91.50 87 ALA A O 1
ATOM 680 N N . VAL A 1 88 ? 7.917 5.765 -0.404 1.00 93.06 88 VAL A N 1
ATOM 681 C CA . VAL A 1 88 ? 7.648 5.636 1.040 1.00 93.06 88 VAL A CA 1
ATOM 682 C C . VAL A 1 88 ? 6.562 6.616 1.533 1.00 93.06 88 VAL A C 1
ATOM 684 O O . VAL A 1 88 ? 6.211 6.624 2.712 1.00 93.06 88 VAL A O 1
ATOM 687 N N . TYR A 1 89 ? 5.981 7.453 0.664 1.00 91.81 89 TYR A N 1
ATOM 688 C CA . TYR A 1 89 ? 5.018 8.484 1.086 1.00 91.81 89 TYR A CA 1
ATOM 689 C C . TYR A 1 89 ? 3.725 7.896 1.660 1.00 91.81 89 TYR A C 1
ATOM 691 O O . TYR A 1 89 ? 3.180 8.442 2.619 1.00 91.81 89 TYR A O 1
ATOM 699 N N . ALA A 1 90 ? 3.259 6.764 1.127 1.00 92.38 90 ALA A N 1
ATOM 700 C CA . ALA A 1 90 ? 2.093 6.070 1.671 1.00 92.38 90 ALA A CA 1
ATOM 701 C C . ALA A 1 90 ? 2.331 5.610 3.123 1.00 92.38 90 ALA A C 1
ATOM 703 O O . ALA A 1 90 ? 1.442 5.709 3.970 1.00 92.38 90 ALA A O 1
ATOM 704 N N . LEU A 1 91 ? 3.555 5.175 3.436 1.00 94.00 91 LEU A N 1
ATOM 705 C CA . LEU A 1 91 ? 3.945 4.755 4.780 1.00 94.00 91 LEU A CA 1
ATOM 706 C C . LEU A 1 91 ? 4.118 5.945 5.736 1.00 94.00 91 LEU A C 1
ATOM 708 O O . LEU A 1 91 ? 3.697 5.882 6.891 1.00 94.00 91 LEU A O 1
ATOM 712 N N . GLN A 1 92 ? 4.690 7.052 5.253 1.00 93.31 92 GLN A N 1
ATOM 713 C CA . GLN A 1 92 ? 4.731 8.319 5.993 1.00 93.31 92 GLN A CA 1
ATOM 714 C C . GLN A 1 92 ? 3.322 8.759 6.402 1.00 93.31 92 GLN A C 1
ATOM 716 O O . GLN A 1 92 ? 3.069 9.043 7.571 1.00 93.31 92 GLN A O 1
ATOM 721 N N . GLU A 1 93 ? 2.390 8.746 5.453 1.00 92.62 93 GLU A N 1
ATOM 722 C CA . GLU A 1 93 ? 0.988 9.090 5.671 1.00 92.62 93 GLU A CA 1
ATOM 723 C C . GLU A 1 93 ? 0.304 8.160 6.683 1.00 92.62 93 GLU A C 1
ATOM 725 O O . GLU A 1 93 ? -0.412 8.631 7.569 1.00 92.62 93 GLU A O 1
ATOM 730 N N . PHE A 1 94 ? 0.554 6.853 6.592 1.00 94.38 94 PHE A N 1
ATOM 731 C CA . PHE A 1 94 ? 0.028 5.857 7.525 1.00 94.38 94 PHE A CA 1
ATOM 732 C C . PHE A 1 94 ? 0.408 6.160 8.983 1.00 94.38 94 PHE A C 1
ATOM 734 O O . PHE A 1 94 ? -0.464 6.141 9.854 1.00 94.38 94 PHE A O 1
ATOM 741 N N . PHE A 1 95 ? 1.670 6.525 9.232 1.00 93.88 95 PHE A N 1
ATOM 742 C CA . PHE A 1 95 ? 2.176 6.903 10.560 1.00 93.88 95 PHE A CA 1
ATOM 743 C C . PHE A 1 95 ? 2.026 8.396 10.896 1.00 93.88 95 PHE A C 1
ATOM 745 O O . PHE A 1 95 ? 2.501 8.835 11.941 1.00 93.88 95 PHE A O 1
ATOM 752 N N . GLY A 1 96 ? 1.413 9.204 10.024 1.00 91.62 96 GLY A N 1
ATOM 753 C CA . GLY A 1 96 ? 1.287 10.652 10.230 1.00 91.62 96 GLY A CA 1
ATOM 754 C C . GLY A 1 96 ? 2.624 11.414 10.251 1.00 91.62 96 GLY A C 1
ATOM 755 O O . GLY A 1 96 ? 2.704 12.495 10.831 1.00 91.62 96 GLY A O 1
ATOM 756 N N . LYS A 1 97 ? 3.677 10.871 9.631 1.00 90.44 97 LYS A N 1
ATOM 757 C CA . LYS A 1 97 ? 5.028 11.456 9.574 1.00 90.44 97 LYS A CA 1
ATOM 758 C C . LYS A 1 97 ? 5.286 12.179 8.245 1.00 90.44 97 LYS A C 1
ATOM 760 O O . LYS A 1 97 ? 4.596 11.954 7.256 1.00 90.44 97 LYS A O 1
ATOM 765 N N . GLY A 1 98 ? 6.315 13.027 8.222 1.00 83.62 98 GLY A N 1
ATOM 766 C CA . GLY A 1 98 ? 6.765 13.756 7.030 1.00 83.62 98 GLY A CA 1
ATOM 767 C C . GLY A 1 98 ? 6.007 15.060 6.749 1.00 83.62 98 GLY A C 1
ATOM 768 O O . GLY A 1 98 ? 4.899 15.283 7.219 1.00 83.62 98 GLY A O 1
ATOM 769 N N . SER A 1 99 ? 6.607 15.950 5.955 1.00 71.69 99 SER A N 1
ATOM 770 C CA . SER A 1 99 ? 6.076 17.300 5.680 1.00 71.69 99 SER A CA 1
ATOM 771 C C . SER A 1 99 ? 4.794 17.308 4.832 1.00 71.69 99 SER A C 1
ATOM 773 O O . SER A 1 99 ? 4.053 18.290 4.828 1.00 71.69 99 SER A O 1
ATOM 775 N N . ASN A 1 100 ? 4.520 16.203 4.130 1.00 64.62 100 ASN A N 1
ATOM 776 C CA . ASN A 1 100 ? 3.335 16.020 3.289 1.00 64.62 100 ASN A CA 1
ATOM 777 C C . ASN A 1 100 ? 2.132 15.425 4.051 1.00 64.62 100 ASN A C 1
ATOM 779 O O . ASN A 1 100 ? 1.065 15.265 3.455 1.00 64.62 100 ASN A O 1
ATOM 783 N N . SER A 1 101 ? 2.264 15.111 5.349 1.00 59.62 101 SER A N 1
ATOM 784 C CA . SER A 1 101 ? 1.197 14.477 6.146 1.00 59.62 101 SER A CA 1
ATOM 785 C C . SER A 1 101 ? 0.048 15.420 6.510 1.00 59.62 101 SER A C 1
ATOM 787 O O . SER A 1 101 ? -1.050 14.960 6.817 1.00 59.62 101 SER A O 1
ATOM 789 N N . ASN A 1 102 ? 0.255 16.735 6.401 1.00 53.28 102 ASN A N 1
ATOM 790 C CA . ASN A 1 102 ? -0.613 17.781 6.959 1.00 53.28 102 ASN A CA 1
ATOM 791 C C . ASN A 1 102 ? -2.047 17.864 6.387 1.00 53.28 102 ASN A C 1
ATOM 793 O O . ASN A 1 102 ? -2.780 18.793 6.718 1.00 53.28 102 ASN A O 1
ATOM 797 N N . LYS A 1 103 ? -2.478 16.939 5.520 1.00 61.31 103 LYS A N 1
ATOM 798 C CA . LYS A 1 103 ? -3.840 16.925 4.952 1.00 61.31 103 LYS A CA 1
ATOM 799 C C . LYS A 1 103 ? -4.494 15.549 4.873 1.00 61.31 103 LYS A C 1
ATOM 801 O O . LYS A 1 103 ? -5.601 15.452 4.346 1.00 61.31 103 LYS A O 1
ATOM 806 N N . LYS A 1 104 ? -3.835 14.484 5.327 1.00 75.56 104 LYS A N 1
ATOM 807 C CA . LYS A 1 104 ? -4.300 13.122 5.055 1.00 75.56 104 LYS A CA 1
ATOM 808 C C . LYS A 1 104 ? -4.507 12.319 6.335 1.00 75.56 104 LYS A C 1
ATOM 810 O O . LYS A 1 104 ? -3.784 12.472 7.311 1.00 75.56 104 LYS A O 1
ATOM 815 N N . VAL A 1 105 ? -5.537 11.475 6.318 1.00 85.94 105 VAL A N 1
ATOM 816 C CA . VAL A 1 105 ? -5.935 10.638 7.457 1.00 85.94 105 VAL A CA 1
ATOM 817 C C . VAL A 1 105 ? -4.880 9.546 7.683 1.00 85.94 105 VAL A C 1
ATOM 819 O O . VAL A 1 105 ? -4.610 8.767 6.759 1.00 85.94 105 VAL A O 1
ATOM 822 N N . SER A 1 106 ? -4.297 9.506 8.885 1.00 94.31 106 SER A N 1
ATOM 823 C CA . SER A 1 106 ? -3.351 8.481 9.347 1.00 94.31 106 SER A CA 1
ATOM 824 C C . SER A 1 106 ? -4.091 7.273 9.931 1.00 94.31 106 SER A C 1
ATOM 826 O O . SER A 1 106 ? -5.314 7.306 10.108 1.00 94.31 106 SER A O 1
ATOM 828 N N . LEU A 1 107 ? -3.376 6.186 10.239 1.00 96.06 107 LEU A N 1
ATOM 829 C CA . LEU A 1 107 ? -3.992 5.046 10.925 1.00 96.06 107 LEU A CA 1
ATOM 830 C C . LEU A 1 107 ? -4.508 5.451 12.311 1.00 96.06 107 LEU A C 1
ATOM 832 O O . LEU A 1 107 ? -5.628 5.099 12.668 1.00 96.06 107 LEU A O 1
ATOM 836 N N . ASN A 1 108 ? -3.726 6.234 13.060 1.00 95.69 108 ASN A N 1
ATOM 837 C CA . ASN A 1 108 ? -4.097 6.684 14.400 1.00 95.69 108 ASN A CA 1
ATOM 838 C C . ASN A 1 108 ? -5.417 7.478 14.383 1.00 95.69 108 ASN A C 1
ATOM 840 O O . ASN A 1 108 ? -6.353 7.145 15.107 1.00 95.69 108 ASN A O 1
ATOM 844 N N . SER A 1 109 ? -5.555 8.464 13.486 1.00 94.56 109 SER A N 1
ATOM 845 C CA . SER A 1 109 ? -6.810 9.220 13.384 1.00 94.56 109 SER A CA 1
ATOM 846 C C . SER A 1 109 ? -7.977 8.383 12.849 1.00 94.56 109 SER A C 1
ATOM 848 O O . SER A 1 109 ? -9.109 8.592 13.281 1.00 94.56 109 SER A O 1
ATOM 850 N N . SER A 1 110 ? -7.717 7.402 11.975 1.00 95.81 110 SER A N 1
ATOM 851 C CA . SER A 1 110 ? -8.745 6.453 11.514 1.00 95.81 110 SER A CA 1
ATOM 852 C C . SER A 1 110 ? -9.270 5.578 12.655 1.00 95.81 110 SER A C 1
ATOM 854 O O . SER A 1 110 ? -10.479 5.390 12.772 1.00 95.81 110 SER A O 1
ATOM 856 N N . LEU A 1 111 ? -8.381 5.069 13.513 1.00 97.44 111 LEU A N 1
ATOM 857 C CA . LEU A 1 111 ? -8.744 4.243 14.665 1.00 97.44 111 LEU A CA 1
ATOM 858 C C . LEU A 1 111 ? -9.506 5.037 15.725 1.00 97.44 111 LEU A C 1
ATOM 860 O O . LEU A 1 111 ? -10.511 4.539 16.219 1.00 97.44 111 LEU A O 1
ATOM 864 N N . LEU A 1 112 ? -9.080 6.267 16.034 1.00 97.19 112 LEU A N 1
ATOM 865 C CA . LEU A 1 112 ? -9.787 7.136 16.982 1.00 97.19 112 LEU A CA 1
ATOM 866 C C . LEU A 1 112 ? -11.208 7.463 16.503 1.00 97.19 112 LEU A C 1
ATOM 868 O O . LEU A 1 112 ? -12.154 7.366 17.278 1.00 97.19 112 LEU A O 1
ATOM 872 N N . ALA A 1 113 ? -11.378 7.779 15.216 1.00 96.19 113 ALA A N 1
ATOM 873 C CA . ALA A 1 113 ? -12.704 8.014 14.646 1.00 96.19 113 ALA A CA 1
ATOM 874 C C . ALA A 1 113 ? -13.585 6.750 14.686 1.00 96.19 113 ALA A C 1
ATOM 876 O O . ALA A 1 113 ? -14.781 6.828 14.968 1.00 96.19 113 ALA A O 1
ATOM 877 N N . TYR A 1 114 ? -13.002 5.573 14.433 1.00 97.25 114 TYR A N 1
ATOM 878 C CA . TYR A 1 114 ? -13.724 4.302 14.524 1.00 97.25 114 TYR A CA 1
ATOM 879 C C . TYR A 1 114 ? -14.110 3.971 15.973 1.00 97.25 114 TYR A C 1
ATOM 881 O O . TYR A 1 114 ? -15.227 3.523 16.228 1.00 97.25 114 TYR A O 1
ATOM 889 N N . GLN A 1 115 ? -13.206 4.217 16.926 1.00 97.62 115 GLN A N 1
ATOM 890 C CA . GLN A 1 115 ? -13.461 4.068 18.356 1.00 97.62 115 GLN A CA 1
ATOM 891 C C . GLN A 1 115 ? -14.652 4.926 18.791 1.00 97.62 115 GLN A C 1
ATOM 893 O O . GLN A 1 115 ? -15.588 4.398 19.386 1.00 97.62 115 GLN A O 1
ATOM 898 N N . GLU A 1 116 ? -14.644 6.217 18.455 1.00 97.06 116 GLU A N 1
ATOM 899 C CA . GLU A 1 116 ? -15.724 7.147 18.800 1.00 97.06 116 GLU A CA 1
ATOM 900 C C . GLU A 1 116 ? -17.074 6.673 18.235 1.00 97.06 116 GLU A C 1
ATOM 902 O O . GLU A 1 116 ? -18.085 6.657 18.943 1.00 97.06 116 GLU A O 1
ATOM 907 N N . ALA A 1 117 ? -17.085 6.198 16.986 1.00 96.06 117 ALA A N 1
ATOM 908 C CA . ALA A 1 117 ? -18.280 5.645 16.355 1.00 96.06 117 ALA A CA 1
ATOM 909 C C . ALA A 1 117 ? -18.792 4.373 17.062 1.00 96.06 117 ALA A C 1
ATOM 911 O O . ALA A 1 117 ? -19.998 4.218 17.272 1.00 96.06 117 ALA A O 1
ATOM 912 N N . LEU A 1 118 ? -17.892 3.472 17.474 1.00 96.06 118 LEU A N 1
ATOM 913 C CA . LEU A 1 118 ? -18.248 2.269 18.233 1.00 96.06 118 LEU A CA 1
ATOM 914 C C . LEU A 1 118 ? -18.780 2.585 19.629 1.00 96.06 118 LEU A C 1
ATOM 916 O O . LEU A 1 118 ? -19.741 1.954 20.068 1.00 96.06 118 LEU A O 1
ATOM 920 N N . GLU A 1 119 ? -18.165 3.534 20.330 1.00 94.56 119 GLU A N 1
ATOM 921 C CA . GLU A 1 119 ? -18.601 3.960 21.660 1.00 94.56 119 GLU A CA 1
ATOM 922 C C . GLU A 1 119 ? -19.993 4.595 21.593 1.00 94.56 119 GLU A C 1
ATOM 924 O O . GLU A 1 119 ? -20.872 4.237 22.380 1.00 94.56 119 GLU A O 1
ATOM 929 N N . SER A 1 120 ? -20.230 5.452 20.596 1.00 92.25 120 SER A N 1
ATOM 930 C CA . SER A 1 120 ? -21.543 6.037 20.302 1.00 92.25 120 SER A CA 1
ATOM 931 C C . SER A 1 120 ? -22.609 4.958 20.069 1.00 92.25 120 SER A C 1
ATOM 933 O O . SER A 1 120 ? -23.667 4.968 20.710 1.00 92.25 120 SER A O 1
ATOM 935 N N . ASP A 1 121 ? -22.295 3.963 19.236 1.00 92.56 121 ASP A N 1
ATOM 936 C CA . ASP A 1 121 ? -23.184 2.834 18.952 1.00 92.56 121 ASP A CA 1
ATOM 937 C C . ASP A 1 121 ? -23.447 1.970 20.184 1.00 92.56 121 ASP A C 1
ATOM 939 O O . ASP A 1 121 ? -24.576 1.536 20.414 1.00 92.56 121 ASP A O 1
ATOM 943 N N . PHE A 1 122 ? -22.423 1.720 20.996 1.00 88.00 122 PHE A N 1
ATOM 944 C CA . PHE A 1 122 ? -22.555 0.942 22.221 1.00 88.00 122 PHE A CA 1
ATOM 945 C C . PHE A 1 122 ? -23.453 1.649 23.239 1.00 88.00 122 PHE A C 1
ATOM 947 O O . PHE A 1 122 ? -24.354 1.023 23.804 1.00 88.00 122 PHE A O 1
ATOM 954 N N . CYS A 1 123 ? -23.263 2.956 23.448 1.00 86.81 123 CYS A N 1
ATOM 955 C CA . CYS A 1 123 ? -24.126 3.719 24.344 1.00 86.81 123 CYS A CA 1
ATOM 956 C C . CYS A 1 123 ? -25.587 3.709 23.830 1.00 86.81 123 CYS A C 1
ATOM 958 O O . CYS A 1 123 ? -26.506 3.531 24.630 1.00 86.81 123 CYS A O 1
ATOM 960 N N . LEU A 1 124 ? -25.816 3.810 22.512 1.00 87.00 124 LEU A N 1
ATOM 961 C CA . LEU A 1 124 ? -27.151 3.703 21.908 1.00 87.00 124 LEU A CA 1
ATOM 962 C C . LEU A 1 124 ? -27.794 2.321 22.128 1.00 87.00 124 LEU A C 1
ATOM 964 O O . LEU A 1 124 ? -28.954 2.235 22.525 1.00 87.00 124 LEU A O 1
ATOM 968 N N . LEU A 1 125 ? -27.054 1.239 21.887 1.00 87.06 125 LEU A N 1
ATOM 969 C CA . LEU A 1 125 ? -27.572 -0.127 22.015 1.00 87.06 125 LEU A CA 1
ATOM 970 C C . LEU A 1 125 ? -27.872 -0.514 23.470 1.00 87.06 125 LEU A C 1
ATOM 972 O O . LEU A 1 125 ? -28.829 -1.255 23.712 1.00 87.06 125 LEU A O 1
ATOM 976 N N . ASN A 1 126 ? -27.102 0.016 24.426 1.00 82.50 126 ASN A N 1
ATOM 977 C CA . ASN A 1 126 ? -27.360 -0.157 25.857 1.00 82.50 126 ASN A CA 1
ATOM 978 C C . ASN A 1 126 ? -28.623 0.573 26.318 1.00 82.50 126 ASN A C 1
ATOM 980 O O . ASN A 1 126 ? -29.360 0.035 27.138 1.00 82.50 126 ASN A O 1
ATOM 984 N N . LEU A 1 127 ? -28.900 1.771 25.785 1.00 81.56 127 LEU A N 1
ATOM 985 C CA . LEU A 1 127 ? -30.143 2.501 26.081 1.00 81.56 127 LEU A CA 1
ATOM 986 C C . LEU A 1 127 ? -31.390 1.728 25.638 1.00 81.56 127 LEU A C 1
ATOM 988 O O . LEU A 1 127 ? -32.456 1.901 26.219 1.00 81.56 127 LEU A O 1
ATOM 992 N N . LEU A 1 128 ? -31.253 0.889 24.614 1.00 80.00 128 LEU A N 1
ATOM 993 C CA . LEU A 1 128 ? -32.321 0.041 24.091 1.00 80.00 128 LEU A CA 1
ATOM 994 C C . LEU A 1 128 ? -32.410 -1.322 24.807 1.00 80.00 128 LEU A C 1
ATOM 996 O O . LEU A 1 128 ? -33.208 -2.160 24.397 1.00 80.00 128 LEU A O 1
ATOM 1000 N N . GLU A 1 129 ? -31.589 -1.559 25.843 1.00 73.56 129 GLU A N 1
ATOM 1001 C CA . GLU A 1 129 ? -31.490 -2.823 26.600 1.00 73.56 129 GLU A CA 1
ATOM 1002 C C . GLU A 1 129 ? -31.299 -4.066 25.707 1.00 73.56 129 GLU A C 1
ATOM 1004 O O . GLU A 1 129 ? -31.667 -5.196 26.039 1.00 73.56 129 GLU A O 1
ATOM 1009 N N . THR A 1 130 ? -30.684 -3.867 24.541 1.00 68.81 130 THR A N 1
ATOM 1010 C CA . THR A 1 130 ? -30.519 -4.915 23.535 1.00 68.81 130 THR A CA 1
ATOM 1011 C C . THR A 1 130 ? -29.333 -5.813 23.886 1.00 68.81 130 THR A C 1
ATOM 1013 O O . THR A 1 130 ? -28.205 -5.552 23.474 1.00 68.81 130 THR A O 1
ATOM 1016 N N . ASN A 1 131 ? -29.573 -6.927 24.582 1.00 64.75 131 ASN A N 1
ATOM 1017 C CA . ASN A 1 131 ? -28.576 -7.995 24.765 1.00 64.75 131 ASN A CA 1
ATOM 1018 C C . ASN A 1 131 ? -28.410 -8.818 23.479 1.00 64.75 131 ASN A C 1
ATOM 1020 O O . ASN A 1 131 ? -28.781 -9.988 23.398 1.00 64.75 131 ASN A O 1
ATOM 1024 N N . SER A 1 132 ? -27.899 -8.170 22.435 1.00 82.25 132 SER A N 1
ATOM 1025 C CA . SER A 1 132 ? -27.766 -8.755 21.105 1.00 82.25 132 SER A CA 1
ATOM 1026 C C . SER A 1 132 ? -26.339 -9.220 20.823 1.00 82.25 132 SER A C 1
ATOM 1028 O O . SER A 1 132 ? -25.362 -8.660 21.322 1.00 82.25 132 SER A O 1
ATOM 1030 N N . HIS A 1 133 ? -26.217 -10.210 19.939 1.00 89.56 133 HIS A N 1
ATOM 1031 C CA . HIS A 1 133 ? -24.940 -10.634 19.360 1.00 89.56 133 HIS A CA 1
ATOM 1032 C C . HIS A 1 133 ? -24.130 -9.450 18.794 1.00 89.56 133 HIS A C 1
ATOM 1034 O O . HIS A 1 133 ? -22.911 -9.403 18.932 1.00 89.56 133 HIS A O 1
ATOM 1040 N N . LEU A 1 134 ? -24.818 -8.449 18.234 1.00 89.81 134 LEU A N 1
ATOM 1041 C CA . LEU A 1 134 ? -24.212 -7.233 17.696 1.00 89.81 134 LEU A CA 1
ATOM 1042 C C . LEU A 1 134 ? -23.460 -6.420 18.761 1.00 89.81 134 LEU A C 1
ATOM 1044 O O . LEU A 1 134 ? -22.376 -5.911 18.479 1.00 89.81 134 LEU A O 1
ATOM 1048 N N . VAL A 1 135 ? -23.999 -6.318 19.983 1.00 91.25 135 VAL A N 1
ATOM 1049 C CA . VAL A 1 135 ? -23.326 -5.621 21.096 1.00 91.25 135 VAL A CA 1
ATOM 1050 C C . VAL A 1 135 ? -22.015 -6.316 21.439 1.00 91.25 135 VAL A C 1
ATOM 1052 O O . VAL A 1 135 ? -20.988 -5.653 21.578 1.00 91.25 135 VAL A O 1
ATOM 1055 N N . LYS A 1 136 ? -22.032 -7.652 21.505 1.00 92.38 136 LYS A N 1
ATOM 1056 C CA . LYS A 1 136 ? -20.826 -8.446 21.753 1.00 92.38 136 LYS A CA 1
ATOM 1057 C C . LYS A 1 136 ? -19.775 -8.213 20.663 1.00 92.38 136 LYS A C 1
ATOM 1059 O O . LYS A 1 136 ? -18.633 -7.907 20.986 1.00 92.38 136 LYS A O 1
ATOM 1064 N N . GLN A 1 137 ? -20.172 -8.268 19.390 1.00 94.50 137 GLN A N 1
ATOM 1065 C CA . GLN A 1 137 ? -19.250 -8.056 18.271 1.00 94.50 137 GLN A CA 1
ATOM 1066 C C . GLN A 1 137 ? -18.627 -6.654 18.269 1.00 94.50 137 GLN A C 1
ATOM 1068 O O . GLN A 1 137 ? -17.422 -6.516 18.064 1.00 94.50 137 GLN A O 1
ATOM 1073 N N . LYS A 1 138 ? -19.427 -5.610 18.523 1.00 94.62 138 LYS A N 1
ATOM 1074 C CA . LYS A 1 138 ? -18.936 -4.227 18.625 1.00 94.62 138 LYS A CA 1
ATOM 1075 C C . LYS A 1 138 ? -17.960 -4.054 19.789 1.00 94.62 138 LYS A C 1
ATOM 1077 O O . LYS A 1 138 ? -16.944 -3.384 19.628 1.00 94.62 138 LYS A O 1
ATOM 1082 N N . LEU A 1 139 ? -18.232 -4.686 20.932 1.00 94.06 139 LEU A N 1
ATOM 1083 C CA . LEU A 1 139 ? -17.337 -4.651 22.090 1.00 94.06 139 LEU A CA 1
ATOM 1084 C C . LEU A 1 139 ? -15.998 -5.343 21.795 1.00 94.06 139 LEU A C 1
ATOM 1086 O O . LEU A 1 139 ? -14.947 -4.790 22.103 1.00 94.06 139 LEU A O 1
ATOM 1090 N N . GLU A 1 140 ? -16.025 -6.507 21.143 1.00 96.12 140 GLU A N 1
ATOM 1091 C CA . GLU A 1 140 ? -14.812 -7.214 20.704 1.00 96.12 140 GLU A CA 1
ATOM 1092 C C . GLU A 1 140 ? -13.969 -6.361 19.743 1.00 96.12 140 GLU A C 1
ATOM 1094 O O . GLU A 1 140 ? -12.744 -6.306 19.875 1.00 96.12 140 GLU A O 1
ATOM 1099 N N . ARG A 1 141 ? -14.602 -5.654 18.796 1.00 96.81 141 ARG A N 1
ATOM 1100 C CA . ARG A 1 141 ? -13.897 -4.723 17.897 1.00 96.81 141 ARG A CA 1
ATOM 1101 C C . ARG A 1 141 ? -13.317 -3.528 18.642 1.00 96.81 141 ARG A C 1
ATOM 1103 O O . ARG A 1 141 ? -12.181 -3.146 18.376 1.00 96.81 141 ARG A O 1
ATOM 1110 N N . LEU A 1 142 ? -14.052 -2.977 19.606 1.00 96.94 142 LEU A N 1
ATOM 1111 C CA . LEU A 1 142 ? -13.569 -1.881 20.445 1.00 96.94 142 LEU A CA 1
ATOM 1112 C C . LEU A 1 142 ? -12.320 -2.300 21.235 1.00 96.94 142 LEU A C 1
ATOM 1114 O O . LEU A 1 142 ? -11.356 -1.541 21.320 1.00 96.94 142 LEU A O 1
ATOM 1118 N N . THR A 1 143 ? -12.292 -3.528 21.764 1.00 98.06 143 THR A N 1
ATOM 1119 C CA . THR A 1 143 ? -11.094 -4.088 22.405 1.00 98.06 143 THR A CA 1
ATOM 1120 C C . THR A 1 143 ? -9.914 -4.155 21.434 1.00 98.06 143 THR A C 1
ATOM 1122 O O . THR A 1 143 ? -8.831 -3.684 21.775 1.00 98.06 143 THR A O 1
ATOM 1125 N N . GLN A 1 144 ? -10.117 -4.668 20.217 1.00 98.31 144 GLN A N 1
ATOM 1126 C CA . GLN A 1 144 ? -9.059 -4.742 19.199 1.00 98.31 144 GLN A CA 1
ATOM 1127 C C . GLN A 1 144 ? -8.519 -3.355 18.815 1.00 98.31 144 GLN A C 1
ATOM 1129 O O . GLN A 1 144 ? -7.305 -3.175 18.724 1.00 98.31 144 GLN A O 1
ATOM 1134 N N . ILE A 1 145 ? -9.391 -2.355 18.648 1.00 98.12 145 ILE A N 1
ATOM 1135 C CA . ILE A 1 145 ? -8.990 -0.972 18.338 1.00 98.12 145 ILE A CA 1
ATOM 1136 C C . ILE A 1 145 ? -8.134 -0.379 19.450 1.00 98.12 145 ILE A C 1
ATOM 1138 O O . ILE A 1 145 ? -7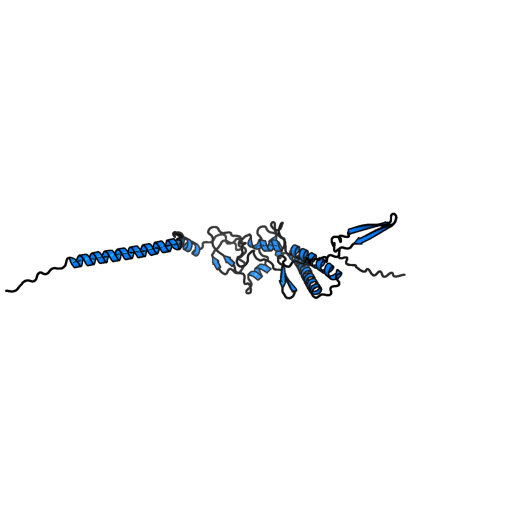.085 0.193 19.164 1.00 98.12 145 ILE A O 1
ATOM 1142 N N . ASN A 1 146 ? -8.528 -0.569 20.710 1.00 98.12 146 ASN A N 1
ATOM 1143 C CA . ASN A 1 146 ? -7.733 -0.119 21.851 1.00 98.12 146 ASN A CA 1
ATOM 1144 C C . ASN A 1 146 ? -6.342 -0.770 21.871 1.00 98.12 146 ASN A C 1
ATOM 1146 O O . ASN A 1 146 ? -5.346 -0.090 22.120 1.00 98.12 146 ASN A O 1
ATOM 1150 N N . CYS A 1 147 ? -6.246 -2.063 21.538 1.00 98.25 147 CYS A N 1
ATOM 1151 C CA . CYS A 1 147 ? -4.955 -2.737 21.395 1.00 98.25 147 CYS A CA 1
ATOM 1152 C C . CYS A 1 147 ? -4.103 -2.124 20.270 1.00 98.25 147 CYS A C 1
ATOM 1154 O O . CYS A 1 147 ? -2.905 -1.899 20.463 1.00 98.25 147 CYS A O 1
ATOM 1156 N N . TYR A 1 148 ? -4.698 -1.811 19.115 1.00 98.31 148 TYR A N 1
ATOM 1157 C CA . TYR A 1 148 ? -3.985 -1.152 18.017 1.00 98.31 148 TYR A CA 1
ATOM 1158 C C . TYR A 1 148 ? -3.522 0.261 18.384 1.00 98.31 148 TYR A C 1
ATOM 1160 O O . TYR A 1 148 ? -2.376 0.606 18.103 1.00 98.31 148 TYR A O 1
ATOM 1168 N N . LEU A 1 149 ? -4.368 1.059 19.038 1.00 97.88 149 LEU A N 1
ATOM 1169 C CA . LEU A 1 149 ? -4.040 2.423 19.464 1.00 97.88 149 LEU A CA 1
ATOM 1170 C C . LEU A 1 149 ? -2.844 2.452 20.421 1.00 97.88 149 LEU A C 1
ATOM 1172 O O . LEU A 1 149 ? -1.899 3.212 20.197 1.00 97.88 149 LEU A O 1
ATOM 1176 N N . GLU A 1 150 ? -2.830 1.589 21.441 1.00 97.50 150 GLU A N 1
ATOM 1177 C CA . GLU A 1 150 ? -1.677 1.496 22.345 1.00 97.50 150 GLU A CA 1
ATOM 1178 C C . GLU A 1 150 ? -0.421 1.009 21.608 1.00 97.50 150 GLU A C 1
ATOM 1180 O O . GLU A 1 150 ? 0.661 1.567 21.795 1.00 97.50 150 GLU A O 1
ATOM 1185 N N . THR A 1 151 ? -0.556 0.044 20.693 1.00 96.50 151 THR A N 1
ATOM 1186 C CA . THR A 1 151 ? 0.570 -0.425 19.869 1.00 96.50 151 THR A CA 1
ATOM 1187 C C . THR A 1 151 ? 1.165 0.705 19.022 1.00 96.50 151 THR A C 1
ATOM 1189 O O . THR A 1 151 ? 2.379 0.908 19.020 1.00 96.50 151 THR A O 1
ATOM 1192 N N . ILE A 1 152 ? 0.329 1.486 18.333 1.00 95.00 152 ILE A N 1
ATOM 1193 C CA . ILE A 1 152 ? 0.770 2.597 17.475 1.00 95.00 152 ILE A CA 1
ATOM 1194 C C . ILE A 1 152 ? 1.459 3.682 18.295 1.00 95.00 152 ILE A C 1
ATOM 1196 O O . ILE A 1 152 ? 2.519 4.157 17.906 1.00 95.00 152 ILE A O 1
ATOM 1200 N N . LYS A 1 153 ? 0.920 4.024 19.465 1.00 93.69 153 LYS A N 1
ATOM 1201 C CA . LYS A 1 153 ? 1.515 4.998 20.389 1.00 93.69 153 LYS A CA 1
ATOM 1202 C C . LYS A 1 153 ? 2.927 4.609 20.839 1.00 93.69 153 LYS A C 1
ATOM 1204 O O . LYS A 1 153 ? 3.757 5.491 21.082 1.00 93.69 153 LYS A O 1
ATOM 1209 N N . HIS A 1 154 ? 3.213 3.310 20.950 1.00 94.25 154 HIS A N 1
ATOM 1210 C CA . HIS A 1 154 ? 4.569 2.808 21.172 1.00 94.25 154 HIS A CA 1
ATOM 1211 C C . HIS A 1 154 ? 5.418 2.861 19.895 1.00 94.25 154 HIS A C 1
ATOM 1213 O O . HIS A 1 154 ? 6.541 3.365 19.936 1.00 94.25 154 HIS A O 1
ATOM 1219 N N . LEU A 1 155 ? 4.879 2.404 18.760 1.00 92.81 155 LEU A N 1
ATOM 1220 C CA . LEU A 1 155 ? 5.585 2.382 17.475 1.00 92.81 155 LEU A CA 1
ATOM 1221 C C . LEU A 1 155 ? 5.975 3.778 16.978 1.00 92.81 155 LEU A C 1
ATOM 1223 O O . LEU A 1 155 ? 7.092 3.956 16.506 1.00 92.81 155 LEU A O 1
ATOM 1227 N N . GLU A 1 156 ? 5.114 4.787 17.120 1.00 89.31 156 GLU A N 1
ATOM 1228 C CA . GLU A 1 156 ? 5.362 6.166 16.665 1.00 89.31 156 GLU A CA 1
ATOM 1229 C C . GLU A 1 156 ? 6.630 6.787 17.274 1.00 89.31 156 GLU A C 1
ATOM 1231 O O . GLU A 1 156 ? 7.250 7.658 16.647 1.00 89.31 156 GLU A O 1
ATOM 1236 N N . LYS A 1 157 ? 7.011 6.321 18.472 1.00 91.12 157 LYS A N 1
ATOM 1237 C CA . LYS A 1 157 ? 8.201 6.734 19.232 1.00 91.12 157 LYS A CA 1
ATOM 1238 C C . LYS A 1 157 ? 9.420 5.845 18.975 1.00 91.12 157 LYS A C 1
ATOM 1240 O O . LYS A 1 157 ? 10.497 6.145 19.483 1.00 91.12 157 LYS A O 1
ATOM 1245 N N . HIS A 1 158 ? 9.255 4.752 18.237 1.00 95.19 158 HIS A N 1
ATOM 1246 C CA . HIS A 1 158 ? 10.320 3.799 17.968 1.00 95.19 158 HIS A CA 1
ATOM 1247 C C . HIS A 1 158 ? 11.334 4.381 16.975 1.00 95.19 158 HIS A C 1
ATOM 1249 O O . HIS A 1 158 ? 10.963 4.952 15.947 1.00 95.19 158 HIS A O 1
ATOM 1255 N N . GLU A 1 159 ? 12.624 4.199 17.257 1.00 95.25 159 GLU A N 1
ATOM 1256 C CA . GLU A 1 159 ? 13.715 4.811 16.488 1.00 95.25 159 GLU A CA 1
ATOM 1257 C C . GLU A 1 159 ? 13.769 4.363 15.020 1.00 95.25 159 GLU A C 1
ATOM 1259 O O . GLU A 1 159 ? 14.050 5.175 14.143 1.00 95.25 159 GLU A O 1
ATOM 1264 N N . GLU A 1 160 ? 13.401 3.109 14.737 1.00 94.56 160 GLU A N 1
ATOM 1265 C CA . GLU A 1 160 ? 13.292 2.563 13.370 1.00 94.56 160 GLU A CA 1
ATOM 1266 C C . GLU A 1 160 ? 12.338 3.378 12.468 1.00 94.56 160 GLU A C 1
ATOM 1268 O O . GLU A 1 160 ? 12.501 3.388 11.249 1.00 94.56 160 GLU A O 1
ATOM 1273 N N . LEU A 1 161 ? 11.368 4.115 13.033 1.00 94.69 161 LEU A N 1
ATOM 1274 C CA . LEU A 1 161 ? 10.471 4.983 12.256 1.00 94.69 161 LEU A CA 1
ATOM 1275 C C . LEU A 1 161 ? 11.013 6.404 12.044 1.00 94.69 161 LEU A C 1
ATOM 1277 O O . LEU A 1 161 ? 10.381 7.194 11.338 1.00 94.69 161 LEU A O 1
ATOM 1281 N N . ASN A 1 162 ? 12.166 6.766 12.616 1.00 94.06 162 ASN A N 1
ATOM 1282 C CA . ASN A 1 162 ? 12.740 8.105 12.444 1.00 94.06 162 ASN A CA 1
ATOM 1283 C C . ASN A 1 162 ? 13.133 8.389 10.990 1.00 94.06 162 ASN A C 1
ATOM 1285 O O . ASN A 1 162 ? 13.082 9.544 10.561 1.00 94.06 162 ASN A O 1
ATOM 1289 N N . CYS A 1 163 ? 13.440 7.347 10.211 1.00 91.88 163 CYS A N 1
ATOM 1290 C CA . CYS A 1 163 ? 13.703 7.447 8.774 1.00 91.88 163 CYS A CA 1
ATOM 1291 C C . CYS A 1 163 ? 12.548 8.122 8.003 1.00 91.88 163 CYS A C 1
ATOM 1293 O O . CYS A 1 163 ? 12.787 8.855 7.037 1.00 91.88 163 CYS A O 1
ATOM 1295 N N . LEU A 1 164 ? 11.309 7.965 8.487 1.00 92.94 164 LEU A N 1
ATOM 1296 C CA . LEU A 1 164 ? 10.096 8.532 7.898 1.00 92.94 164 LEU A CA 1
ATOM 1297 C C . LEU A 1 164 ? 9.940 10.039 8.141 1.00 92.94 164 LEU A C 1
ATOM 1299 O O . LEU A 1 164 ? 9.076 10.659 7.530 1.00 92.94 164 LEU A O 1
ATOM 1303 N N . ASN A 1 165 ? 10.748 10.658 9.004 1.00 91.19 165 ASN A N 1
ATOM 1304 C CA . ASN A 1 165 ? 10.693 12.108 9.229 1.00 91.19 165 ASN A CA 1
ATOM 1305 C C . ASN A 1 165 ? 11.512 12.906 8.199 1.00 91.19 165 ASN A C 1
ATOM 1307 O O . ASN A 1 165 ? 11.424 14.132 8.167 1.00 91.19 165 ASN A O 1
ATOM 1311 N N . SER A 1 166 ? 12.321 12.236 7.373 1.00 86.94 166 SER A N 1
ATOM 1312 C CA . SER A 1 166 ? 13.172 12.899 6.381 1.00 86.94 166 SER A CA 1
ATOM 1313 C C . SER A 1 166 ? 12.394 13.310 5.120 1.00 86.94 166 SER A C 1
ATOM 1315 O O . SER A 1 166 ? 11.338 12.757 4.810 1.00 86.94 166 SER A O 1
ATOM 1317 N N . GLY A 1 167 ? 12.926 14.285 4.371 1.00 84.38 167 GLY A N 1
ATOM 1318 C CA . GLY A 1 167 ? 12.354 14.699 3.079 1.00 84.38 167 GLY A CA 1
ATOM 1319 C C . GLY A 1 167 ? 12.484 13.632 1.982 1.00 84.38 167 GLY A C 1
ATOM 1320 O O . GLY A 1 167 ? 11.674 13.598 1.058 1.00 84.38 167 GLY A O 1
ATOM 1321 N N . PHE A 1 168 ? 13.463 12.733 2.126 1.00 86.19 168 PHE A N 1
ATOM 1322 C CA . PHE A 1 168 ? 13.714 11.586 1.250 1.00 86.19 168 PHE A CA 1
ATOM 1323 C C . PHE A 1 168 ? 13.704 10.287 2.074 1.00 86.19 168 PHE A C 1
ATOM 1325 O O . PHE A 1 168 ? 14.758 9.665 2.243 1.00 86.19 168 PHE A O 1
ATOM 1332 N N . PRO A 1 169 ? 12.536 9.885 2.602 1.00 90.12 169 PRO A N 1
ATOM 1333 C CA . PRO A 1 169 ? 12.403 8.753 3.520 1.00 90.12 169 PRO A CA 1
ATOM 1334 C C . PRO A 1 169 ? 12.899 7.440 2.918 1.00 90.12 169 PRO A C 1
ATOM 1336 O O . PRO A 1 169 ? 12.784 7.215 1.713 1.00 90.12 169 PRO A O 1
ATOM 1339 N N . SER A 1 170 ? 13.407 6.567 3.783 1.00 90.94 170 SER A N 1
ATOM 1340 C CA . SER A 1 170 ? 13.678 5.155 3.492 1.00 90.94 170 SER A CA 1
ATOM 1341 C C . SER A 1 170 ? 12.646 4.280 4.196 1.00 90.94 170 SER A C 1
ATOM 1343 O O . SER A 1 170 ? 11.981 4.739 5.129 1.00 90.94 170 SER A O 1
ATOM 1345 N N . TYR A 1 171 ? 12.497 3.032 3.756 1.00 93.25 171 TYR A N 1
ATOM 1346 C CA . TYR A 1 171 ? 11.669 2.076 4.479 1.00 93.25 171 TYR A CA 1
ATOM 1347 C C . TYR A 1 171 ? 12.330 1.731 5.827 1.00 93.25 171 TYR A C 1
ATOM 1349 O O . TYR A 1 171 ? 13.556 1.649 5.906 1.00 93.25 171 TYR A O 1
ATOM 1357 N N . PRO A 1 172 ? 11.555 1.536 6.909 1.00 93.94 172 PRO A N 1
ATOM 1358 C CA . PRO A 1 172 ? 12.096 1.020 8.161 1.00 93.94 172 PRO A CA 1
ATOM 1359 C C . PRO A 1 172 ? 12.732 -0.355 7.942 1.00 93.94 172 PRO A C 1
ATOM 1361 O O . PRO A 1 172 ? 12.140 -1.203 7.270 1.00 93.94 172 PRO A O 1
ATOM 1364 N N . ARG A 1 173 ? 13.886 -0.618 8.563 1.00 93.00 173 ARG A N 1
ATOM 1365 C CA . ARG A 1 173 ? 14.649 -1.862 8.363 1.00 93.00 173 ARG A CA 1
ATOM 1366 C C . ARG A 1 173 ? 13.817 -3.141 8.577 1.00 93.00 173 ARG A C 1
ATOM 1368 O O . ARG A 1 173 ? 13.963 -4.064 7.776 1.00 93.00 173 ARG A O 1
ATOM 1375 N N . PRO A 1 174 ? 12.920 -3.247 9.584 1.00 93.19 174 PRO A N 1
ATOM 1376 C CA . PRO A 1 174 ? 12.069 -4.431 9.718 1.00 93.19 174 PRO A CA 1
ATOM 1377 C C . PRO A 1 174 ? 11.151 -4.655 8.510 1.00 93.19 174 PRO A C 1
ATOM 1379 O O . PRO A 1 174 ? 10.942 -5.796 8.108 1.00 93.19 174 PRO A O 1
ATOM 1382 N N . LEU A 1 175 ? 10.630 -3.579 7.911 1.00 92.88 175 LEU A N 1
ATOM 1383 C CA . LEU A 1 175 ? 9.791 -3.669 6.719 1.00 92.88 175 LEU A CA 1
ATOM 1384 C C . LEU A 1 175 ? 10.618 -4.044 5.487 1.00 92.88 175 LEU A C 1
ATOM 1386 O O . LEU A 1 175 ? 10.180 -4.887 4.714 1.00 92.88 175 LEU A O 1
ATOM 1390 N N . GLU A 1 176 ? 11.823 -3.495 5.336 1.00 91.00 176 GLU A N 1
ATOM 1391 C CA . GLU A 1 176 ? 12.744 -3.921 4.273 1.00 91.00 176 GLU A CA 1
ATOM 1392 C C . GLU A 1 176 ? 13.047 -5.421 4.370 1.00 91.00 176 GLU A C 1
ATOM 1394 O O . GLU A 1 176 ? 12.969 -6.126 3.369 1.00 91.00 176 GLU A O 1
ATOM 1399 N N . GLY A 1 177 ? 13.287 -5.937 5.579 1.00 91.56 177 GLY A N 1
ATOM 1400 C CA . GLY A 1 177 ? 13.476 -7.372 5.806 1.00 91.56 177 GLY A CA 1
ATOM 1401 C C . GLY A 1 177 ? 12.263 -8.214 5.394 1.00 91.56 177 GLY A C 1
ATOM 1402 O O . GLY A 1 177 ? 12.431 -9.272 4.796 1.00 91.56 177 GLY A O 1
ATOM 1403 N N . LEU A 1 178 ? 11.039 -7.733 5.648 1.00 91.81 178 LEU A N 1
ATOM 1404 C CA . LEU A 1 178 ? 9.815 -8.394 5.178 1.00 91.81 178 LEU A CA 1
ATOM 1405 C C . LEU A 1 178 ? 9.694 -8.356 3.652 1.00 91.81 178 LEU A C 1
ATOM 1407 O O . LEU A 1 178 ? 9.331 -9.359 3.045 1.00 91.81 178 LEU A O 1
ATOM 1411 N N . MET A 1 179 ? 10.034 -7.227 3.028 1.00 91.69 179 MET A N 1
ATOM 1412 C CA . MET A 1 179 ? 10.020 -7.067 1.571 1.00 91.69 179 MET A CA 1
ATOM 1413 C C . MET A 1 179 ? 11.049 -7.980 0.882 1.00 91.69 179 MET A C 1
ATOM 1415 O O . MET A 1 179 ? 10.808 -8.417 -0.243 1.00 91.69 179 MET A O 1
ATOM 1419 N N . GLN A 1 180 ? 12.158 -8.289 1.562 1.00 89.94 180 GLN A N 1
ATOM 1420 C CA . GLN A 1 180 ? 13.231 -9.186 1.106 1.00 89.94 180 GLN A CA 1
ATOM 1421 C C . GLN A 1 180 ? 13.012 -10.656 1.474 1.00 89.94 180 GLN A C 1
ATOM 1423 O O . GLN A 1 180 ? 13.764 -11.516 1.012 1.00 89.94 180 GLN A O 1
ATOM 1428 N N . GLY A 1 181 ? 12.029 -10.961 2.320 1.00 88.44 181 GLY A N 1
ATOM 1429 C CA . GLY A 1 181 ? 11.804 -12.315 2.810 1.00 88.44 181 GLY A CA 1
ATOM 1430 C C . GLY A 1 181 ? 11.451 -13.293 1.688 1.00 88.44 181 GLY A C 1
ATOM 1431 O O . GLY A 1 181 ? 10.823 -12.924 0.699 1.00 88.44 181 GLY A O 1
ATOM 1432 N N . GLU A 1 182 ? 11.796 -14.568 1.869 1.00 85.69 182 GLU A N 1
ATOM 1433 C CA . GLU A 1 182 ? 11.472 -15.640 0.909 1.00 85.69 182 GLU A CA 1
ATOM 1434 C C . GLU A 1 182 ? 9.959 -15.822 0.701 1.00 85.69 182 GLU A C 1
ATOM 1436 O O . GLU A 1 182 ? 9.520 -16.300 -0.341 1.00 85.69 182 GLU A O 1
ATOM 1441 N N . THR A 1 183 ? 9.151 -15.419 1.685 1.00 88.38 183 THR A N 1
ATOM 1442 C CA . THR A 1 183 ? 7.683 -15.456 1.634 1.00 88.38 183 THR A CA 1
ATOM 1443 C C . THR A 1 183 ? 7.061 -14.197 1.026 1.00 88.38 183 THR A C 1
ATOM 1445 O O . THR A 1 183 ? 5.837 -14.114 0.921 1.00 88.38 183 THR A O 1
ATOM 1448 N N . SER A 1 184 ? 7.876 -13.212 0.635 1.00 89.81 184 SER A N 1
ATOM 1449 C CA . SER A 1 184 ? 7.411 -11.979 0.004 1.00 89.81 184 SER A CA 1
ATOM 1450 C C . SER A 1 184 ? 6.903 -12.258 -1.408 1.00 89.81 184 SER A C 1
ATOM 1452 O O . SER A 1 184 ? 7.600 -12.838 -2.239 1.00 89.81 184 SER A O 1
ATOM 1454 N N . ASN A 1 185 ? 5.690 -11.794 -1.698 1.00 91.19 185 ASN A N 1
ATOM 1455 C CA . ASN A 1 185 ? 5.131 -11.733 -3.049 1.00 91.19 185 ASN A CA 1
ATOM 1456 C C . ASN A 1 185 ? 5.318 -10.347 -3.697 1.00 91.19 185 ASN A C 1
ATOM 1458 O O . ASN A 1 185 ? 4.714 -10.066 -4.734 1.00 91.19 185 ASN A O 1
ATOM 1462 N N . LEU A 1 186 ? 6.120 -9.472 -3.082 1.00 91.06 186 LEU A N 1
ATOM 1463 C CA . LEU A 1 186 ? 6.468 -8.160 -3.610 1.00 91.06 186 LEU A CA 1
ATOM 1464 C C . LEU A 1 186 ? 7.803 -8.241 -4.348 1.00 91.06 186 LEU A C 1
ATOM 1466 O O . LEU A 1 186 ? 8.831 -8.565 -3.758 1.00 91.06 186 LEU A O 1
ATOM 1470 N N . TYR A 1 187 ? 7.788 -7.855 -5.619 1.00 91.62 187 TYR A N 1
ATOM 1471 C CA . TYR A 1 187 ? 8.977 -7.808 -6.461 1.00 91.62 187 TYR A CA 1
ATOM 1472 C C . TYR A 1 187 ? 9.186 -6.405 -7.007 1.00 91.62 187 TYR A C 1
ATOM 1474 O O . TYR A 1 187 ? 8.229 -5.672 -7.272 1.00 91.62 187 TYR A O 1
ATOM 1482 N N . SER A 1 188 ? 10.445 -6.046 -7.226 1.00 92.69 188 SER A N 1
ATOM 1483 C CA . SER A 1 188 ? 10.800 -4.824 -7.940 1.00 92.69 188 SER A CA 1
ATOM 1484 C C . SER A 1 188 ? 11.406 -5.116 -9.309 1.00 92.69 188 SER A C 1
ATOM 1486 O O . SER A 1 188 ? 11.939 -6.193 -9.581 1.00 92.69 188 SER A O 1
ATOM 1488 N N . ILE A 1 189 ? 11.294 -4.128 -10.191 1.00 93.06 189 ILE A N 1
ATOM 1489 C CA . ILE A 1 189 ? 11.931 -4.113 -11.503 1.00 93.06 189 ILE A CA 1
ATOM 1490 C C . ILE A 1 189 ? 12.741 -2.826 -11.569 1.00 93.06 189 ILE A C 1
ATOM 1492 O O . ILE A 1 189 ? 12.185 -1.736 -11.416 1.00 93.06 189 ILE A O 1
ATOM 1496 N N . ILE A 1 190 ? 14.046 -2.951 -11.795 1.00 92.31 190 ILE A N 1
ATOM 1497 C CA . ILE A 1 190 ? 14.953 -1.813 -11.917 1.00 92.31 190 ILE A CA 1
ATOM 1498 C C . ILE A 1 190 ? 15.356 -1.661 -13.380 1.00 92.31 190 ILE A C 1
ATOM 1500 O O . ILE A 1 190 ? 15.991 -2.535 -13.977 1.00 92.31 190 ILE A O 1
ATOM 1504 N N . LEU A 1 191 ? 14.954 -0.533 -13.958 1.00 91.62 191 LEU A N 1
ATOM 1505 C CA . LEU A 1 191 ? 15.180 -0.187 -15.357 1.00 91.62 191 LEU A CA 1
ATOM 1506 C C . LEU A 1 191 ? 16.305 0.844 -15.489 1.00 91.62 191 LEU A C 1
ATOM 1508 O O . LEU A 1 191 ? 16.686 1.491 -14.519 1.00 91.62 191 LEU A O 1
ATOM 1512 N N . HIS A 1 192 ? 16.793 1.029 -16.715 1.00 90.75 192 HIS A N 1
ATOM 1513 C CA . HIS A 1 192 ? 17.800 2.036 -17.050 1.00 90.75 192 HIS A CA 1
ATOM 1514 C C . HIS A 1 192 ? 17.214 3.063 -18.039 1.00 90.75 192 HIS A C 1
ATOM 1516 O O . HIS A 1 192 ? 17.423 2.949 -19.252 1.00 90.75 192 HIS A O 1
ATOM 1522 N N . PRO A 1 193 ? 16.428 4.047 -17.561 1.00 89.81 193 PRO A N 1
ATOM 1523 C CA . PRO A 1 193 ? 15.985 5.162 -18.396 1.00 89.81 193 PRO A CA 1
ATOM 1524 C C . PRO A 1 193 ? 17.169 6.050 -18.814 1.00 89.81 193 PRO A C 1
ATOM 1526 O O . PRO A 1 193 ? 18.206 6.061 -18.155 1.00 89.81 193 PRO A O 1
ATOM 1529 N N . THR A 1 194 ? 17.013 6.834 -19.886 1.00 86.06 194 THR A N 1
ATOM 1530 C CA . THR A 1 194 ? 18.040 7.789 -20.357 1.00 86.06 194 THR A CA 1
ATOM 1531 C C . THR A 1 194 ? 18.435 8.801 -19.279 1.00 86.06 194 THR A C 1
ATOM 1533 O O . THR A 1 194 ? 19.608 9.127 -19.134 1.00 86.06 194 THR A O 1
ATOM 1536 N N . HIS A 1 195 ? 17.457 9.270 -18.500 1.00 90.12 195 HIS A N 1
ATOM 1537 C CA . HIS A 1 195 ? 17.673 10.109 -17.326 1.00 90.12 195 HIS A CA 1
ATOM 1538 C C . HIS A 1 195 ? 17.313 9.304 -16.083 1.00 90.12 195 HIS A C 1
ATOM 1540 O O . HIS A 1 195 ? 16.141 9.005 -15.854 1.00 90.12 195 HIS A O 1
ATOM 1546 N N . GLN A 1 196 ? 18.327 8.918 -15.316 1.00 91.38 196 GLN A N 1
ATOM 1547 C CA . GLN A 1 196 ? 18.153 8.102 -14.121 1.00 91.38 196 GLN A CA 1
ATOM 1548 C C . GLN A 1 196 ? 17.961 8.961 -12.871 1.00 91.38 196 GLN A C 1
ATOM 1550 O O . GLN A 1 196 ? 18.535 10.042 -12.747 1.00 91.38 196 GLN A O 1
ATOM 1555 N N . ASP A 1 197 ? 17.188 8.431 -11.926 1.00 91.81 197 ASP A N 1
ATOM 1556 C CA . ASP A 1 197 ? 17.089 8.927 -10.557 1.00 91.81 197 ASP A CA 1
ATOM 1557 C C . ASP A 1 197 ? 17.862 7.970 -9.644 1.00 91.81 197 ASP A C 1
ATOM 1559 O O . ASP A 1 197 ? 17.604 6.767 -9.638 1.00 91.81 197 ASP A O 1
ATOM 1563 N N . ALA A 1 198 ? 18.818 8.502 -8.885 1.00 90.19 198 ALA A N 1
ATOM 1564 C CA . ALA A 1 198 ? 19.673 7.712 -8.006 1.00 90.19 198 ALA A CA 1
ATOM 1565 C C . ALA A 1 198 ? 19.033 7.405 -6.637 1.00 90.19 198 ALA A C 1
ATOM 1567 O O . ALA A 1 198 ? 19.600 6.643 -5.849 1.00 90.19 198 ALA A O 1
ATOM 1568 N N . PHE A 1 199 ? 17.870 7.989 -6.321 1.00 90.25 199 PHE A N 1
ATOM 1569 C CA . PHE A 1 199 ? 17.138 7.764 -5.071 1.00 90.25 199 PHE A CA 1
ATOM 1570 C C . PHE A 1 199 ? 16.142 6.609 -5.193 1.00 90.25 199 PHE A C 1
ATOM 1572 O O . PHE A 1 199 ? 14.942 6.758 -4.947 1.00 90.25 199 PHE A O 1
ATOM 1579 N N . LEU A 1 200 ? 16.638 5.426 -5.547 1.00 90.25 200 LEU A N 1
ATOM 1580 C CA . LEU A 1 200 ? 15.815 4.224 -5.577 1.00 90.25 200 LEU A CA 1
ATOM 1581 C C . LEU A 1 200 ? 15.515 3.748 -4.146 1.00 90.25 200 LEU A C 1
ATOM 1583 O O . LEU A 1 200 ? 16.363 3.786 -3.253 1.00 90.25 200 LEU A O 1
ATOM 1587 N N . ARG A 1 201 ? 14.265 3.338 -3.912 1.00 88.62 201 ARG A N 1
ATOM 1588 C CA . ARG A 1 201 ? 13.778 2.822 -2.615 1.00 88.62 201 ARG A CA 1
ATOM 1589 C C . ARG A 1 201 ? 13.343 1.365 -2.677 1.00 88.62 201 ARG A C 1
ATOM 1591 O O . ARG A 1 201 ? 13.221 0.711 -1.653 1.00 88.62 201 ARG A O 1
ATOM 1598 N N . SER A 1 202 ? 13.159 0.852 -3.886 1.00 81.31 202 SER A N 1
ATOM 1599 C CA . SER A 1 202 ? 12.794 -0.530 -4.176 1.00 81.31 202 SER A CA 1
ATOM 1600 C C . SER A 1 202 ? 14.003 -1.434 -4.432 1.00 81.31 202 SER A C 1
ATOM 1602 O O . SER A 1 202 ? 13.827 -2.632 -4.596 1.00 81.31 202 SER A O 1
ATOM 1604 N N . GLU A 1 203 ? 15.234 -0.909 -4.421 1.00 78.38 203 GLU A N 1
ATOM 1605 C CA . GLU A 1 203 ? 16.453 -1.733 -4.520 1.00 78.38 203 GLU A CA 1
ATOM 1606 C C . GLU A 1 203 ? 16.586 -2.749 -3.386 1.00 78.38 203 GLU A C 1
ATOM 1608 O O . GLU A 1 203 ? 17.240 -3.779 -3.548 1.00 78.38 203 GLU A O 1
ATOM 1613 N N . GLY A 1 204 ? 15.980 -2.438 -2.241 1.00 70.44 204 GLY A N 1
ATOM 1614 C CA . GLY A 1 204 ? 15.844 -3.342 -1.114 1.00 70.44 204 GLY A CA 1
ATOM 1615 C C . GLY A 1 204 ? 14.649 -4.289 -1.231 1.00 70.44 204 GLY A C 1
ATOM 1616 O O . GLY A 1 204 ? 14.359 -4.943 -0.252 1.00 70.44 204 GLY A O 1
ATOM 1617 N N . ALA A 1 205 ? 13.925 -4.364 -2.351 1.00 74.19 205 ALA A N 1
ATOM 1618 C CA . ALA A 1 205 ? 12.736 -5.208 -2.522 1.00 74.19 205 ALA A CA 1
ATOM 1619 C C . ALA A 1 205 ? 12.967 -6.269 -3.610 1.00 74.19 205 ALA A C 1
ATOM 1621 O O . ALA A 1 205 ? 12.416 -6.136 -4.704 1.00 74.19 205 ALA A O 1
ATOM 1622 N N . ASN A 1 206 ? 13.839 -7.254 -3.337 1.00 81.88 206 ASN A N 1
ATOM 1623 C CA . ASN A 1 206 ? 14.179 -8.408 -4.193 1.00 81.88 206 ASN A CA 1
ATOM 1624 C C . ASN A 1 206 ? 13.907 -8.180 -5.694 1.00 81.88 206 ASN A C 1
ATOM 1626 O O . ASN A 1 206 ? 12.858 -8.594 -6.202 1.00 81.88 206 ASN A O 1
ATOM 1630 N N . PRO A 1 207 ? 14.798 -7.469 -6.410 1.00 87.25 207 PRO A N 1
ATOM 1631 C CA . PRO A 1 207 ? 14.548 -7.141 -7.803 1.00 87.25 207 PRO A CA 1
ATOM 1632 C C . PRO A 1 207 ? 14.506 -8.413 -8.649 1.00 87.25 207 PRO A C 1
ATOM 1634 O O . PRO A 1 207 ? 15.515 -9.098 -8.804 1.00 87.25 207 PRO A O 1
ATOM 1637 N N . LEU A 1 208 ? 13.339 -8.704 -9.227 1.00 91.19 208 LEU A N 1
ATOM 1638 C CA . LEU A 1 208 ? 13.151 -9.818 -10.159 1.00 91.19 208 LEU A CA 1
ATOM 1639 C C . LEU A 1 208 ? 13.930 -9.576 -11.457 1.00 91.19 208 LEU A C 1
ATOM 1641 O O . LEU A 1 208 ? 14.422 -10.504 -12.094 1.00 91.19 208 LEU A O 1
ATOM 1645 N N . PHE A 1 209 ? 14.042 -8.307 -11.841 1.00 90.81 209 PHE A N 1
ATOM 1646 C CA . PHE A 1 209 ? 14.821 -7.857 -12.981 1.00 90.81 209 PHE A CA 1
ATOM 1647 C C . PHE A 1 209 ? 15.563 -6.577 -12.610 1.00 90.81 209 PHE A C 1
ATOM 1649 O O . PHE A 1 209 ? 14.970 -5.644 -12.065 1.00 90.81 209 PHE A O 1
ATOM 1656 N N . SER A 1 210 ? 16.855 -6.518 -12.926 1.00 90.44 210 SER A N 1
ATOM 1657 C CA . SER A 1 210 ? 17.673 -5.327 -12.718 1.00 90.44 210 SER A CA 1
ATOM 1658 C C . SER A 1 210 ? 18.671 -5.162 -13.852 1.00 90.44 210 SER A C 1
ATOM 1660 O O . SER A 1 210 ? 19.417 -6.082 -14.180 1.00 90.44 210 SER A O 1
ATOM 1662 N N . VAL A 1 211 ? 18.734 -3.953 -14.398 1.00 89.56 211 VAL A N 1
ATOM 1663 C CA . VAL A 1 211 ? 19.831 -3.498 -15.265 1.00 89.56 211 VAL A CA 1
ATOM 1664 C C . VAL A 1 211 ? 20.833 -2.713 -14.412 1.00 89.56 211 VAL A C 1
ATOM 1666 O O . VAL A 1 211 ? 20.479 -2.263 -13.321 1.00 89.56 211 VAL A O 1
ATOM 1669 N N . ALA A 1 212 ? 22.082 -2.556 -14.861 1.00 90.50 212 ALA A N 1
ATOM 1670 C CA . ALA A 1 212 ? 23.028 -1.627 -14.232 1.00 90.50 212 ALA A CA 1
ATOM 1671 C C . ALA A 1 212 ? 22.381 -0.233 -14.104 1.00 90.50 212 ALA A C 1
ATOM 1673 O O . ALA A 1 212 ? 21.742 0.201 -15.056 1.00 90.50 212 ALA A O 1
ATOM 1674 N N . HIS A 1 213 ? 22.481 0.430 -12.951 1.00 90.88 213 HIS A N 1
ATOM 1675 C CA . HIS A 1 213 ? 21.821 1.715 -12.667 1.00 90.88 213 HIS A CA 1
ATOM 1676 C C . HIS A 1 213 ? 22.561 2.499 -11.578 1.00 90.88 213 HIS A C 1
ATOM 1678 O O . HIS A 1 213 ? 23.280 1.914 -10.763 1.00 90.88 213 HIS A O 1
ATOM 1684 N N . ILE A 1 214 ? 22.406 3.823 -11.573 1.00 92.25 214 ILE A N 1
ATOM 1685 C CA . ILE A 1 214 ? 22.971 4.665 -10.514 1.00 92.25 214 ILE A CA 1
ATOM 1686 C C . ILE A 1 214 ? 22.156 4.509 -9.227 1.00 92.25 214 ILE A C 1
ATOM 1688 O O . ILE A 1 214 ? 20.933 4.408 -9.263 1.00 92.25 214 ILE A O 1
ATOM 1692 N N . SER A 1 215 ? 22.838 4.509 -8.087 1.00 91.19 215 SER A N 1
ATOM 1693 C CA . SER A 1 215 ? 22.239 4.303 -6.771 1.00 91.19 215 SER A CA 1
ATOM 1694 C C . SER A 1 215 ? 23.016 5.069 -5.715 1.00 91.19 215 SER A C 1
ATOM 1696 O O . SER A 1 215 ? 24.180 4.768 -5.444 1.00 91.19 215 SER A O 1
ATOM 1698 N N . VAL A 1 216 ? 22.365 6.033 -5.063 1.00 88.81 216 VAL A N 1
ATOM 1699 C CA . VAL A 1 216 ? 22.955 6.710 -3.897 1.00 88.81 216 VAL A CA 1
ATOM 1700 C C . VAL A 1 216 ? 23.104 5.731 -2.734 1.00 88.81 216 VAL A C 1
ATOM 1702 O O . VAL A 1 216 ? 24.123 5.751 -2.051 1.00 88.81 216 VAL A O 1
ATOM 1705 N N . ALA A 1 217 ? 22.120 4.850 -2.529 1.00 84.38 217 ALA A N 1
ATOM 1706 C CA . ALA A 1 217 ? 22.117 3.906 -1.413 1.00 84.38 217 ALA A CA 1
ATOM 1707 C C . ALA A 1 217 ? 23.274 2.897 -1.494 1.00 84.38 217 ALA A C 1
ATOM 1709 O O . ALA A 1 217 ? 23.826 2.515 -0.466 1.00 84.38 217 ALA A O 1
ATOM 1710 N N . ARG A 1 218 ? 23.668 2.501 -2.711 1.00 85.44 218 ARG A N 1
ATOM 1711 C CA . ARG A 1 218 ? 24.772 1.560 -2.958 1.00 85.44 218 ARG A CA 1
ATOM 1712 C C . ARG A 1 218 ? 26.100 2.238 -3.317 1.00 85.44 218 ARG A C 1
ATOM 1714 O O . ARG A 1 218 ? 27.070 1.537 -3.587 1.00 85.44 218 ARG A O 1
ATOM 1721 N N . GLY A 1 219 ? 26.160 3.573 -3.355 1.00 89.38 219 GLY A N 1
ATOM 1722 C CA . GLY A 1 219 ? 27.364 4.317 -3.754 1.00 89.38 219 GLY A CA 1
ATOM 1723 C C . GLY A 1 219 ? 27.738 4.163 -5.236 1.00 89.38 219 GLY A C 1
ATOM 1724 O O . GLY A 1 219 ? 28.905 4.287 -5.602 1.00 89.38 219 GLY A O 1
ATOM 1725 N N . ILE A 1 220 ? 26.764 3.870 -6.100 1.00 90.94 220 ILE A N 1
ATOM 1726 C CA . ILE A 1 220 ? 26.959 3.703 -7.543 1.00 90.94 220 ILE A CA 1
ATOM 1727 C C . ILE A 1 220 ? 26.651 5.035 -8.231 1.00 90.94 220 ILE A C 1
ATOM 1729 O O . ILE A 1 220 ? 25.493 5.395 -8.429 1.00 90.94 220 ILE A O 1
ATOM 1733 N N . HIS A 1 221 ? 27.688 5.778 -8.610 1.00 90.19 221 HIS A N 1
ATOM 1734 C CA . HIS A 1 221 ? 27.531 7.118 -9.191 1.00 90.19 221 HIS A CA 1
ATOM 1735 C C . HIS A 1 221 ? 27.483 7.142 -10.725 1.00 90.19 221 HIS A C 1
ATOM 1737 O O . HIS A 1 221 ? 26.968 8.094 -11.304 1.00 90.19 221 HIS A O 1
ATOM 1743 N N . HIS A 1 222 ? 28.009 6.110 -11.385 1.00 87.88 222 HIS A N 1
ATOM 1744 C CA . HIS A 1 222 ? 28.039 5.998 -12.841 1.00 87.88 222 HIS A CA 1
ATOM 1745 C C . HIS A 1 222 ? 27.889 4.538 -13.256 1.00 87.88 222 HIS A C 1
ATOM 1747 O O . HIS A 1 222 ? 28.453 3.650 -12.616 1.00 87.88 222 HIS A O 1
ATOM 1753 N N . THR A 1 223 ? 27.162 4.283 -14.344 1.00 87.44 223 THR A N 1
ATOM 1754 C CA . THR A 1 223 ? 27.068 2.941 -14.931 1.00 87.44 223 THR A CA 1
ATOM 1755 C C . THR A 1 223 ? 26.904 3.034 -16.431 1.00 87.44 223 THR A C 1
ATOM 1757 O O . THR A 1 223 ? 26.099 3.831 -16.910 1.00 87.44 223 THR A O 1
ATOM 1760 N N . GLU A 1 224 ? 27.557 2.128 -17.143 1.00 85.44 224 GLU A N 1
ATOM 1761 C CA . GLU A 1 224 ? 27.275 1.863 -18.547 1.00 85.44 224 GLU A CA 1
ATOM 1762 C C . GLU A 1 224 ? 26.509 0.547 -18.660 1.00 85.44 224 GLU A C 1
ATOM 1764 O O . GLU A 1 224 ? 26.888 -0.464 -18.068 1.00 85.44 224 GLU A O 1
ATOM 1769 N N . SER A 1 225 ? 25.417 0.551 -19.421 1.00 85.88 225 SER A N 1
ATOM 1770 C CA . SER A 1 225 ? 24.658 -0.661 -19.715 1.00 85.88 225 SER A CA 1
ATOM 1771 C C . SER A 1 225 ? 24.873 -1.043 -21.172 1.00 85.88 225 SER A C 1
ATOM 1773 O O . SER A 1 225 ? 24.291 -0.435 -22.068 1.00 85.88 225 SER A O 1
ATOM 1775 N N . LEU A 1 226 ? 25.682 -2.081 -21.413 1.00 87.62 226 LEU A N 1
ATOM 1776 C CA . LEU A 1 226 ? 25.884 -2.634 -22.759 1.00 87.62 226 LEU A CA 1
ATOM 1777 C C . LEU A 1 226 ? 24.556 -3.054 -23.397 1.00 87.62 226 LEU A C 1
ATOM 1779 O O . LEU A 1 226 ? 24.344 -2.841 -24.587 1.00 87.62 226 LEU A O 1
ATOM 1783 N N . LEU A 1 227 ? 23.632 -3.594 -22.594 1.00 85.44 227 LEU A N 1
ATOM 1784 C CA . LEU A 1 227 ? 22.283 -3.916 -23.048 1.00 85.44 227 LEU A CA 1
ATOM 1785 C C . LEU A 1 227 ? 21.548 -2.658 -23.519 1.00 85.44 227 LEU A C 1
ATOM 1787 O O . LEU A 1 227 ? 20.952 -2.668 -24.589 1.00 85.44 227 LEU A O 1
ATOM 1791 N N . GLN A 1 228 ? 21.598 -1.569 -22.751 1.00 86.56 228 GLN A N 1
ATOM 1792 C CA . GLN A 1 228 ? 20.945 -0.322 -23.144 1.00 86.56 228 GLN A CA 1
ATOM 1793 C C . GLN A 1 228 ? 21.567 0.252 -24.421 1.00 86.56 228 GLN A C 1
ATOM 1795 O O . GLN A 1 228 ? 20.832 0.644 -25.320 1.00 86.56 228 GLN A O 1
ATOM 1800 N N . GLN A 1 229 ? 22.898 0.257 -24.529 1.00 89.38 229 GLN A N 1
ATOM 1801 C CA . GLN A 1 229 ? 23.599 0.704 -25.734 1.00 89.38 229 GLN A CA 1
ATOM 1802 C C . GLN A 1 229 ? 23.186 -0.130 -26.953 1.00 89.38 229 GLN A C 1
ATOM 1804 O O . GLN A 1 229 ? 22.825 0.433 -27.985 1.00 89.38 229 GLN A O 1
ATOM 1809 N N . ALA A 1 230 ? 23.145 -1.459 -26.812 1.00 91.75 230 ALA A N 1
ATOM 1810 C CA . ALA A 1 230 ? 22.700 -2.365 -27.865 1.00 91.75 230 ALA A CA 1
ATOM 1811 C C . ALA A 1 230 ? 21.232 -2.123 -28.256 1.00 91.75 230 ALA A C 1
ATOM 1813 O O . ALA A 1 230 ? 20.909 -2.104 -29.442 1.00 91.75 230 ALA A O 1
ATOM 1814 N N . LEU A 1 231 ? 20.343 -1.885 -27.284 1.00 89.81 231 LEU A N 1
ATOM 1815 C CA . LEU A 1 231 ? 18.940 -1.553 -27.548 1.00 89.81 231 LEU A CA 1
ATOM 1816 C C . LEU A 1 231 ? 18.805 -0.195 -28.255 1.00 89.81 231 LEU A C 1
ATOM 1818 O O . LEU A 1 231 ? 18.089 -0.091 -29.246 1.00 89.81 231 LEU A O 1
ATOM 1822 N N . ILE A 1 232 ? 19.519 0.840 -27.810 1.00 89.56 232 ILE A N 1
ATOM 1823 C CA . ILE A 1 232 ? 19.512 2.155 -28.469 1.00 89.56 232 ILE A CA 1
ATOM 1824 C C . ILE A 1 232 ? 20.026 2.033 -29.908 1.00 89.56 232 ILE A C 1
ATOM 1826 O O . ILE A 1 232 ? 19.417 2.587 -30.819 1.00 89.56 232 ILE A O 1
ATOM 1830 N N . GLN A 1 233 ? 21.100 1.275 -30.136 1.00 94.06 233 GLN A N 1
ATOM 1831 C CA . GLN A 1 233 ? 21.652 1.058 -31.472 1.00 94.06 233 GLN A CA 1
ATOM 1832 C C . GLN A 1 233 ? 20.689 0.279 -32.380 1.00 94.06 233 GLN A C 1
ATOM 1834 O O . GLN A 1 233 ? 20.526 0.638 -33.545 1.00 94.06 233 GLN A O 1
ATOM 1839 N N . ALA A 1 234 ? 20.048 -0.770 -31.859 1.00 95.06 234 ALA A N 1
ATOM 1840 C CA . ALA A 1 234 ? 19.142 -1.617 -32.631 1.00 95.06 234 ALA A CA 1
ATOM 1841 C C . ALA A 1 234 ? 17.817 -0.917 -32.969 1.00 95.06 234 ALA A C 1
ATOM 1843 O O . ALA A 1 234 ? 17.307 -1.066 -34.078 1.00 95.06 234 ALA A O 1
ATOM 1844 N N . TYR A 1 235 ? 17.258 -0.158 -32.022 1.00 91.88 235 TYR A N 1
ATOM 1845 C CA . TYR A 1 235 ? 15.918 0.420 -32.149 1.00 91.88 235 TYR A CA 1
ATOM 1846 C C . TYR A 1 235 ? 15.916 1.913 -32.503 1.00 91.88 235 TYR A C 1
ATOM 1848 O O . TYR A 1 235 ? 14.907 2.404 -33.003 1.00 91.88 235 TYR A O 1
ATOM 1856 N N . GLY A 1 236 ? 17.017 2.637 -32.286 1.00 92.19 236 GLY A N 1
ATOM 1857 C CA . GLY A 1 236 ? 17.129 4.074 -32.562 1.00 92.19 236 GLY A CA 1
ATOM 1858 C C . GLY A 1 236 ? 16.850 4.475 -34.019 1.00 92.19 236 GLY A C 1
ATOM 1859 O O . GLY A 1 236 ? 16.170 5.477 -34.225 1.00 92.19 236 GLY A O 1
ATOM 1860 N N . PRO A 1 237 ? 17.304 3.713 -35.034 1.00 95.88 237 PRO A N 1
ATOM 1861 C CA . PRO A 1 237 ? 17.019 4.024 -36.438 1.00 95.88 237 PRO A CA 1
ATOM 1862 C C . PRO A 1 237 ? 15.601 3.660 -36.910 1.00 95.88 237 PRO A C 1
ATOM 1864 O O . PRO A 1 237 ? 15.256 3.949 -38.057 1.00 95.88 237 PRO A O 1
ATOM 1867 N N . LEU A 1 238 ? 14.798 2.963 -36.097 1.00 93.62 238 LEU A N 1
ATOM 1868 C CA . LEU A 1 238 ? 13.511 2.437 -36.547 1.00 93.62 238 LEU A CA 1
ATOM 1869 C C . LEU A 1 238 ? 12.457 3.543 -36.639 1.00 93.62 238 LEU A C 1
ATOM 1871 O O . LEU A 1 238 ? 12.155 4.227 -35.663 1.00 93.62 238 LEU A O 1
ATOM 1875 N N . ASN A 1 239 ? 11.834 3.653 -37.811 1.00 91.38 239 ASN A N 1
ATOM 1876 C CA . ASN A 1 239 ? 10.675 4.510 -38.027 1.00 91.38 239 ASN A CA 1
ATOM 1877 C C . ASN A 1 239 ? 9.395 3.698 -37.823 1.00 91.38 239 ASN A C 1
ATOM 1879 O O . ASN A 1 239 ? 9.104 2.774 -38.584 1.00 91.38 239 ASN A O 1
ATOM 1883 N N . TYR A 1 240 ? 8.619 4.052 -36.800 1.00 86.62 240 TYR A N 1
ATOM 1884 C CA . TYR A 1 240 ? 7.338 3.411 -36.524 1.00 86.62 240 TYR A CA 1
ATOM 1885 C C . TYR A 1 240 ? 6.207 4.169 -37.215 1.00 86.62 240 TYR A C 1
ATOM 1887 O O . TYR A 1 240 ? 5.856 5.279 -36.821 1.00 86.62 240 TYR A O 1
ATOM 1895 N N . GLU A 1 241 ? 5.599 3.547 -38.222 1.00 86.75 241 GLU A N 1
ATOM 1896 C CA . GLU A 1 241 ? 4.371 4.048 -38.834 1.00 86.75 241 GLU A CA 1
ATOM 1897 C C . GLU A 1 241 ? 3.164 3.312 -38.240 1.00 86.75 241 GLU A C 1
ATOM 1899 O O . GLU A 1 241 ? 2.987 2.104 -38.420 1.00 86.75 241 GLU A O 1
ATOM 1904 N N . ARG A 1 242 ? 2.306 4.035 -37.511 1.00 82.19 242 ARG A N 1
ATOM 1905 C CA . ARG A 1 242 ? 1.062 3.464 -36.988 1.00 82.19 242 ARG A CA 1
ATOM 1906 C C . ARG A 1 242 ? 0.039 3.372 -38.116 1.00 82.19 242 ARG A C 1
ATOM 1908 O O . ARG A 1 242 ? -0.684 4.328 -38.378 1.00 82.19 242 ARG A O 1
ATOM 1915 N N . LYS A 1 243 ? -0.071 2.201 -38.735 1.00 86.62 243 LYS A N 1
ATOM 1916 C CA . LYS A 1 243 ? -1.142 1.922 -39.696 1.00 86.62 243 LYS A CA 1
ATOM 1917 C C . LYS A 1 243 ? -2.366 1.398 -38.962 1.00 86.62 243 LYS A C 1
ATOM 1919 O O . LYS A 1 243 ? -2.296 0.372 -38.284 1.00 86.62 243 LYS A O 1
ATOM 1924 N N . ASP A 1 244 ? -3.491 2.096 -39.083 1.00 90.56 244 ASP A N 1
ATOM 1925 C CA . ASP A 1 244 ? -4.764 1.556 -38.615 1.00 90.56 244 ASP A CA 1
ATOM 1926 C C . ASP A 1 244 ? -5.140 0.299 -39.427 1.00 90.56 244 ASP A C 1
ATOM 1928 O O . ASP A 1 244 ? -4.650 0.085 -40.540 1.00 90.56 244 ASP A O 1
ATOM 1932 N N . LEU A 1 245 ? -6.000 -0.555 -38.868 1.00 93.25 245 LEU A N 1
ATOM 1933 C CA . LEU A 1 245 ? -6.358 -1.829 -39.497 1.00 93.25 245 LEU A CA 1
ATOM 1934 C C . LEU A 1 245 ? -6.948 -1.631 -40.904 1.00 93.25 245 LEU A C 1
ATOM 1936 O O . LEU A 1 245 ? -6.680 -2.425 -41.801 1.00 93.25 245 LEU A O 1
ATOM 1940 N N . LYS A 1 246 ? -7.717 -0.558 -41.119 1.00 92.94 246 LYS A N 1
ATOM 1941 C CA . LYS A 1 246 ? -8.306 -0.238 -42.421 1.00 92.94 246 LYS A CA 1
ATOM 1942 C C . LYS A 1 246 ? -7.212 0.132 -43.422 1.00 92.94 246 LYS A C 1
ATOM 1944 O O . LYS A 1 246 ? -7.241 -0.376 -44.536 1.00 92.94 246 LYS A O 1
ATOM 1949 N N . SER A 1 247 ? -6.235 0.939 -43.028 1.00 89.94 247 SER A N 1
ATOM 1950 C CA . SER A 1 247 ? -5.072 1.303 -43.838 1.00 89.94 247 SER A CA 1
ATOM 1951 C C . SER A 1 247 ? -4.223 0.073 -44.178 1.00 89.94 247 SER A C 1
ATOM 1953 O O . SER A 1 247 ? -3.881 -0.116 -45.344 1.00 89.94 247 SER A O 1
ATOM 1955 N N . GLN A 1 248 ? -3.994 -0.831 -43.215 1.00 90.31 248 GLN A N 1
ATOM 1956 C CA . GLN A 1 248 ? -3.309 -2.110 -43.458 1.00 90.31 248 GLN A CA 1
ATOM 1957 C C . GLN A 1 248 ? -4.076 -2.988 -44.459 1.00 90.31 248 GLN A C 1
ATOM 1959 O O . GLN A 1 248 ? -3.481 -3.567 -45.369 1.00 90.31 248 GLN A O 1
ATOM 1964 N N . VAL A 1 249 ? -5.404 -3.072 -44.325 1.00 90.69 249 VAL A N 1
ATOM 1965 C CA . VAL A 1 249 ? -6.257 -3.847 -45.238 1.00 90.69 249 VAL A CA 1
ATOM 1966 C C . VAL A 1 249 ? -6.291 -3.216 -46.629 1.00 90.69 249 VAL A C 1
ATOM 1968 O O . VAL A 1 249 ? -6.163 -3.942 -47.612 1.00 90.69 249 VAL A O 1
ATOM 1971 N N . ILE A 1 250 ? -6.424 -1.890 -46.742 1.00 90.94 250 ILE A N 1
ATOM 1972 C CA . ILE A 1 250 ? -6.416 -1.172 -48.026 1.00 90.94 250 ILE A CA 1
ATOM 1973 C C . ILE A 1 250 ? -5.091 -1.398 -48.745 1.00 90.94 250 ILE A C 1
ATOM 1975 O O . ILE A 1 250 ? -5.098 -1.759 -49.919 1.00 90.94 250 ILE A O 1
ATOM 1979 N N . GLU A 1 251 ? -3.967 -1.234 -48.053 1.00 90.19 251 GLU A N 1
ATOM 1980 C CA . GLU A 1 251 ? -2.639 -1.421 -48.631 1.00 90.19 251 GLU A CA 1
ATOM 1981 C C . GLU A 1 251 ? -2.425 -2.868 -49.084 1.00 90.19 251 GLU A C 1
ATOM 1983 O O . GLU A 1 251 ? -2.038 -3.104 -50.230 1.00 90.19 251 GLU A O 1
ATOM 1988 N N . LYS A 1 252 ? -2.777 -3.844 -48.236 1.00 92.56 252 LYS A N 1
ATOM 1989 C CA . LYS A 1 252 ? -2.673 -5.270 -48.572 1.00 92.56 252 LYS A CA 1
ATOM 1990 C C . LYS A 1 252 ? -3.578 -5.648 -49.749 1.00 92.56 252 LYS A C 1
ATOM 1992 O O . LYS A 1 252 ? -3.153 -6.373 -50.644 1.00 92.56 252 LYS A O 1
ATOM 1997 N N . THR A 1 253 ? -4.798 -5.114 -49.797 1.00 89.81 253 THR A N 1
ATOM 1998 C CA . THR A 1 253 ? -5.745 -5.352 -50.902 1.00 89.81 253 THR A CA 1
ATOM 1999 C C . THR A 1 253 ? -5.275 -4.678 -52.193 1.00 89.81 253 THR A C 1
ATOM 2001 O O . THR A 1 253 ? -5.390 -5.254 -53.276 1.00 89.81 253 THR A O 1
ATOM 2004 N N . ALA A 1 254 ? -4.707 -3.472 -52.098 1.00 88.69 254 ALA A N 1
ATOM 2005 C CA . ALA A 1 254 ? -4.141 -2.754 -53.234 1.00 88.69 254 ALA A CA 1
ATOM 2006 C C . ALA A 1 254 ? -2.913 -3.473 -53.814 1.00 88.69 254 ALA A C 1
ATOM 2008 O O . ALA A 1 254 ? -2.777 -3.527 -55.037 1.00 88.69 254 ALA A O 1
ATOM 2009 N N . LEU A 1 255 ? -2.061 -4.058 -52.965 1.00 91.44 255 LEU A N 1
ATOM 2010 C CA . LEU A 1 255 ? -0.933 -4.907 -53.367 1.00 91.44 255 LEU A CA 1
ATOM 2011 C C . LEU A 1 255 ? -1.403 -6.149 -54.132 1.00 91.44 255 LEU A C 1
ATOM 2013 O O . LEU A 1 255 ? -1.019 -6.314 -55.289 1.00 91.44 255 LEU A O 1
ATOM 2017 N N . ILE A 1 256 ? -2.320 -6.936 -53.554 1.00 90.81 256 ILE A N 1
ATOM 2018 C CA . ILE A 1 256 ? -2.877 -8.141 -54.201 1.00 90.81 256 ILE A CA 1
ATOM 2019 C C . ILE A 1 256 ? -3.479 -7.796 -55.570 1.00 90.81 256 ILE A C 1
ATOM 2021 O O . ILE A 1 256 ? -3.236 -8.480 -56.565 1.00 90.81 256 ILE A O 1
ATOM 2025 N N . ARG A 1 257 ? -4.237 -6.695 -55.656 1.00 83.88 257 ARG A N 1
ATOM 2026 C CA . ARG A 1 257 ? -4.862 -6.264 -56.914 1.00 83.88 257 ARG A CA 1
ATOM 2027 C C . ARG A 1 257 ? -3.835 -5.838 -57.968 1.00 83.88 257 ARG A C 1
ATOM 2029 O O . ARG A 1 257 ? -4.059 -6.078 -59.155 1.00 83.88 257 ARG A O 1
ATOM 2036 N N . ARG A 1 258 ? -2.730 -5.198 -57.566 1.00 85.19 258 ARG A N 1
ATOM 2037 C CA . ARG A 1 258 ? -1.631 -4.845 -58.481 1.00 85.19 258 ARG A CA 1
ATOM 2038 C C . ARG A 1 258 ? -0.958 -6.104 -59.020 1.00 85.19 258 ARG A C 1
ATOM 2040 O O . ARG A 1 258 ? -0.840 -6.222 -60.232 1.00 85.19 258 ARG A O 1
ATOM 2047 N N . GLU A 1 259 ? -0.613 -7.056 -58.158 1.00 84.94 259 GLU A N 1
ATOM 2048 C CA . GLU A 1 259 ? 0.032 -8.322 -58.545 1.00 84.94 259 GLU A CA 1
ATOM 2049 C C . GLU A 1 259 ? -0.831 -9.159 -59.507 1.00 84.94 259 GLU A C 1
ATOM 2051 O O . GLU A 1 259 ? -0.334 -9.679 -60.512 1.00 84.94 259 GLU A O 1
ATOM 2056 N N . GLN A 1 260 ? -2.145 -9.219 -59.266 1.00 79.75 260 GLN A N 1
ATOM 2057 C CA . GLN A 1 260 ? -3.095 -9.888 -60.161 1.00 79.75 260 GLN A CA 1
ATOM 2058 C C . GLN A 1 260 ? -3.188 -9.206 -61.533 1.00 79.75 260 GLN A C 1
ATOM 2060 O O . GLN A 1 260 ? -3.213 -9.886 -62.560 1.00 79.75 260 GLN A O 1
ATOM 2065 N N . LYS A 1 261 ? -3.193 -7.866 -61.577 1.00 78.62 261 LYS A N 1
ATOM 2066 C CA . LYS A 1 261 ? -3.246 -7.110 -62.838 1.00 78.62 261 LYS A CA 1
ATOM 2067 C C . LYS A 1 261 ? -1.976 -7.305 -63.673 1.00 78.62 261 LYS A C 1
ATOM 2069 O O . LYS A 1 261 ? -2.070 -7.477 -64.886 1.00 78.62 261 LYS A O 1
ATOM 2074 N N . THR A 1 262 ? -0.805 -7.339 -63.037 1.00 74.81 262 THR A N 1
ATOM 2075 C CA . THR A 1 262 ? 0.469 -7.620 -63.719 1.00 74.81 262 THR A CA 1
ATOM 2076 C C . THR A 1 262 ? 0.491 -9.036 -64.302 1.00 74.81 262 THR A C 1
ATOM 2078 O O . THR A 1 262 ? 0.929 -9.226 -65.433 1.00 74.81 262 THR A O 1
ATOM 2081 N N . SER A 1 263 ? -0.050 -10.017 -63.572 1.00 72.44 263 SER A N 1
ATOM 2082 C CA . SER A 1 263 ? -0.128 -11.416 -64.021 1.00 72.44 263 SER A CA 1
ATOM 2083 C C . SER A 1 263 ? -1.098 -11.608 -65.195 1.00 72.44 263 SER A C 1
ATOM 2085 O O . SER A 1 263 ? -0.775 -12.315 -66.147 1.00 72.44 263 SER A O 1
ATOM 2087 N N . SER A 1 264 ? -2.255 -10.933 -65.173 1.00 71.12 264 SER A N 1
ATOM 2088 C CA . SER A 1 264 ? -3.233 -10.959 -66.274 1.00 71.12 264 SER A CA 1
ATOM 2089 C C . SER A 1 264 ? -2.678 -10.326 -67.553 1.00 71.12 264 SER A C 1
ATOM 2091 O O . SER A 1 264 ? -2.821 -10.897 -68.631 1.00 71.12 264 SER A O 1
ATOM 2093 N N . ASN A 1 265 ? -1.984 -9.187 -67.435 1.00 70.81 265 ASN A N 1
ATOM 2094 C CA . ASN A 1 265 ? -1.366 -8.516 -68.581 1.00 70.81 265 ASN A CA 1
ATOM 2095 C C . ASN A 1 265 ? -0.254 -9.365 -69.221 1.00 70.81 265 ASN A C 1
ATOM 2097 O O . ASN A 1 265 ? -0.116 -9.383 -70.440 1.00 70.81 265 ASN A O 1
ATOM 2101 N N . LEU A 1 266 ? 0.538 -10.087 -68.420 1.00 64.62 266 LEU A N 1
ATOM 2102 C CA . LEU A 1 266 ? 1.560 -10.999 -68.946 1.00 64.62 266 LEU A CA 1
ATOM 2103 C C . LEU A 1 266 ? 0.944 -12.181 -69.706 1.00 64.62 266 LEU A C 1
ATOM 2105 O O . LEU A 1 266 ? 1.473 -12.584 -70.741 1.00 64.62 266 LEU A O 1
ATOM 2109 N N . LEU A 1 267 ? -0.186 -12.706 -69.230 1.00 67.75 267 LEU A N 1
ATOM 2110 C CA . LEU A 1 267 ? -0.916 -13.783 -69.901 1.00 67.75 267 LEU A CA 1
ATOM 2111 C C . LEU A 1 267 ? -1.506 -13.325 -71.242 1.00 67.75 267 LEU A C 1
ATOM 2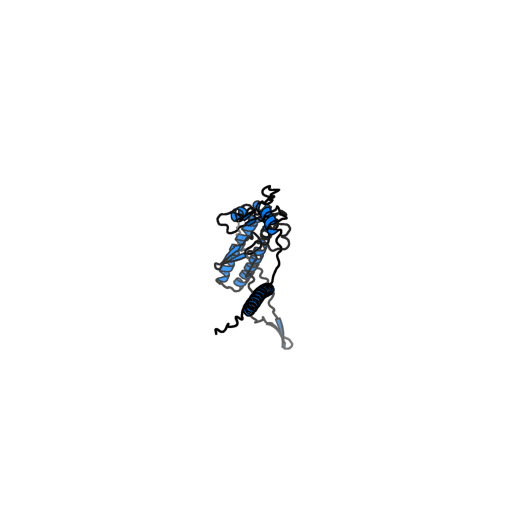113 O O . LEU A 1 267 ? -1.378 -14.040 -72.232 1.00 67.75 267 LEU A O 1
ATOM 2117 N N . GLU A 1 268 ? -2.069 -12.116 -71.308 1.00 65.12 268 GLU A N 1
ATOM 2118 C CA . GLU A 1 268 ? -2.554 -11.529 -72.566 1.00 65.12 268 GLU A CA 1
ATOM 2119 C C . GLU A 1 268 ? -1.426 -11.315 -73.582 1.00 65.12 268 GLU A C 1
ATOM 2121 O O . GLU A 1 268 ? -1.588 -11.654 -74.754 1.00 65.12 268 GLU A O 1
ATOM 2126 N N . ILE A 1 269 ? -0.259 -10.830 -73.143 1.00 64.25 269 ILE A N 1
ATOM 2127 C CA . ILE A 1 269 ? 0.916 -10.653 -74.012 1.00 64.25 269 ILE A CA 1
ATOM 2128 C C . ILE A 1 269 ? 1.406 -12.007 -74.556 1.00 64.25 269 ILE A C 1
ATOM 2130 O O . ILE A 1 269 ? 1.718 -12.123 -75.744 1.00 64.25 269 ILE A O 1
ATOM 2134 N N . LEU A 1 270 ? 1.439 -13.051 -73.720 1.00 63.22 270 LEU A N 1
ATOM 2135 C CA . LEU A 1 270 ? 1.840 -14.400 -74.137 1.00 63.22 270 LEU A CA 1
ATOM 2136 C C . LEU A 1 270 ? 0.839 -15.033 -75.117 1.00 63.22 270 LEU A C 1
ATOM 2138 O O . LEU A 1 270 ? 1.255 -15.651 -76.100 1.00 63.22 270 LEU A O 1
ATOM 2142 N N . LEU A 1 271 ? -0.464 -14.838 -74.898 1.00 66.75 271 LEU A N 1
ATOM 2143 C CA . LEU A 1 271 ? -1.517 -15.315 -75.800 1.00 66.75 271 LEU A CA 1
ATOM 2144 C C . LEU A 1 271 ? -1.481 -14.583 -77.151 1.00 66.75 271 LEU A C 1
ATOM 2146 O O . LEU A 1 271 ? -1.611 -15.218 -78.201 1.00 66.75 271 LEU A O 1
ATOM 2150 N N . HIS A 1 272 ? -1.216 -13.273 -77.154 1.00 62.78 272 HIS A N 1
ATOM 2151 C CA . HIS A 1 272 ? -1.065 -12.510 -78.394 1.00 62.78 272 HIS A CA 1
ATOM 2152 C C . HIS A 1 272 ? 0.148 -12.972 -79.213 1.00 62.78 272 HIS A C 1
ATOM 2154 O O . HIS A 1 272 ? 0.053 -13.075 -80.435 1.00 62.78 272 HIS A O 1
ATOM 2160 N N . HIS A 1 273 ? 1.265 -13.321 -78.566 1.00 60.41 273 HIS A N 1
ATOM 2161 C CA . HIS A 1 273 ? 2.452 -13.843 -79.252 1.00 60.41 273 HIS A CA 1
ATOM 2162 C C . HIS A 1 273 ? 2.267 -15.251 -79.846 1.00 60.41 273 HIS A C 1
ATOM 2164 O O . HIS A 1 273 ? 2.908 -15.564 -80.851 1.00 60.41 273 HIS A O 1
ATOM 2170 N N . GLN A 1 274 ? 1.393 -16.091 -79.281 1.00 59.03 274 GLN A N 1
ATOM 2171 C CA . GLN A 1 274 ? 1.067 -17.403 -79.859 1.00 59.03 274 GLN A CA 1
ATOM 2172 C C . GLN A 1 274 ? 0.163 -17.296 -81.100 1.00 59.03 274 GLN A C 1
ATOM 2174 O O . GLN A 1 274 ? 0.318 -18.087 -82.028 1.00 59.03 274 GLN A O 1
ATOM 2179 N N . SER A 1 275 ? -0.709 -16.283 -81.166 1.00 55.91 275 SER A N 1
ATOM 2180 C CA . SER A 1 275 ? -1.592 -16.032 -82.319 1.00 55.91 275 SER A CA 1
ATOM 2181 C C . SER A 1 275 ? -0.828 -15.647 -83.601 1.00 55.91 275 SER A C 1
ATOM 2183 O O . SER A 1 275 ? -1.240 -15.993 -84.704 1.00 55.91 275 SER A O 1
ATOM 2185 N N . TYR A 1 276 ? 0.351 -15.024 -83.478 1.00 56.19 276 TYR A N 1
ATOM 2186 C CA . TYR A 1 276 ? 1.202 -14.656 -84.623 1.00 56.19 276 TYR A CA 1
ATOM 2187 C C . TYR A 1 276 ? 2.099 -15.794 -85.156 1.00 56.19 276 TYR A C 1
ATOM 2189 O O . TYR A 1 276 ? 2.902 -15.564 -86.060 1.00 56.19 276 TYR A O 1
ATOM 2197 N N . ARG A 1 277 ? 1.988 -17.024 -84.629 1.00 55.44 277 ARG A N 1
ATOM 2198 C CA . ARG A 1 277 ? 2.805 -18.188 -85.039 1.00 55.44 277 ARG A CA 1
ATOM 2199 C C . ARG A 1 277 ? 2.067 -19.251 -85.867 1.00 55.44 277 ARG A C 1
ATOM 2201 O O . ARG A 1 277 ? 2.520 -20.387 -85.904 1.00 55.44 277 ARG A O 1
ATOM 2208 N N . ASN A 1 278 ? 0.988 -18.910 -86.570 1.00 56.47 278 ASN A N 1
ATOM 2209 C CA . ASN A 1 278 ? 0.455 -19.744 -87.660 1.00 56.47 278 ASN A CA 1
ATOM 2210 C C . ASN A 1 278 ? -0.137 -18.842 -88.754 1.00 56.47 278 ASN A C 1
ATOM 2212 O O . ASN A 1 278 ? -0.949 -17.975 -88.437 1.00 56.47 278 ASN A O 1
ATOM 2216 N N . PRO A 1 279 ? 0.281 -19.014 -90.024 1.00 50.53 279 PRO A N 1
ATOM 2217 C CA . PRO A 1 279 ? -0.186 -20.167 -90.792 1.00 50.53 279 PRO A CA 1
ATOM 2218 C C . PRO A 1 279 ? 0.900 -20.869 -91.627 1.00 50.53 279 PRO A C 1
ATOM 2220 O O . PRO A 1 279 ? 1.621 -20.248 -92.406 1.00 50.53 279 PRO A O 1
ATOM 2223 N N . LEU A 1 280 ? 0.932 -22.200 -91.537 1.00 54.97 280 LEU A N 1
ATOM 2224 C CA . LEU A 1 280 ? 1.422 -23.057 -92.615 1.00 54.97 280 LEU A CA 1
ATOM 2225 C C . LEU A 1 280 ? 0.303 -23.204 -93.653 1.00 54.97 280 LEU A C 1
ATOM 2227 O O . LEU A 1 280 ? -0.744 -23.786 -93.375 1.00 54.97 280 LEU A O 1
ATOM 2231 N N . SER A 1 281 ? 0.530 -22.670 -94.849 1.00 51.91 281 SER A N 1
ATOM 2232 C CA . SER A 1 281 ? -0.228 -23.014 -96.051 1.00 51.91 281 SER A CA 1
ATOM 2233 C C . SER A 1 281 ? 0.117 -24.442 -96.505 1.00 51.91 281 SER A C 1
ATOM 2235 O O . SER A 1 281 ? 1.301 -24.789 -96.521 1.00 51.91 281 SER A O 1
ATOM 2237 N N . PRO A 1 282 ? -0.866 -25.262 -96.914 1.00 56.56 282 PRO A N 1
ATOM 2238 C CA . PRO A 1 282 ? -0.623 -26.612 -97.403 1.00 56.56 282 PRO A CA 1
ATOM 2239 C C . PRO A 1 282 ? -0.079 -26.561 -98.836 1.00 56.56 282 PRO A C 1
ATOM 2241 O O . PRO A 1 282 ? -0.709 -25.999 -99.730 1.00 56.56 282 PRO A O 1
ATOM 2244 N N . THR A 1 283 ? 1.097 -27.143 -99.065 1.00 55.03 283 THR A N 1
ATOM 2245 C CA . THR A 1 283 ? 1.630 -27.347 -100.415 1.00 55.03 283 THR A CA 1
ATOM 2246 C C . THR A 1 283 ? 0.988 -28.596 -101.011 1.00 55.03 283 THR A C 1
ATOM 2248 O O . THR A 1 283 ? 1.207 -29.711 -100.540 1.00 55.03 283 THR A O 1
ATOM 2251 N N . THR A 1 284 ? 0.154 -28.386 -102.023 1.00 54.44 284 THR A N 1
ATOM 2252 C CA . THR A 1 284 ? -0.499 -29.427 -102.817 1.00 54.44 284 THR A CA 1
ATOM 2253 C C . THR A 1 284 ? 0.526 -30.161 -103.682 1.00 54.44 284 THR A C 1
ATOM 2255 O O . THR A 1 284 ? 1.320 -29.536 -104.380 1.00 54.44 284 THR A O 1
ATOM 2258 N N . VAL A 1 285 ? 0.474 -31.491 -103.631 1.00 51.41 285 VAL A N 1
ATOM 2259 C CA . VAL A 1 285 ? 1.172 -32.432 -104.513 1.00 51.41 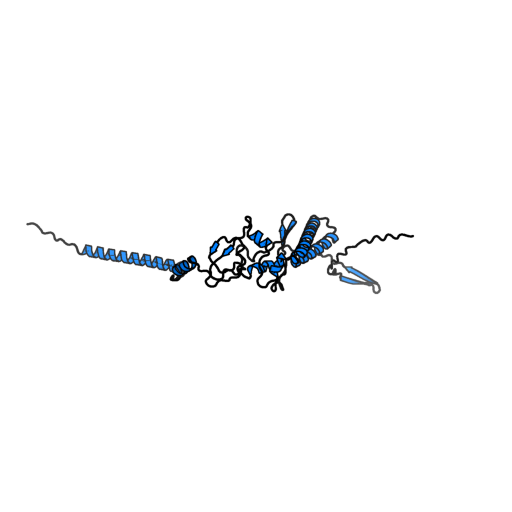285 VAL A CA 1
ATOM 2260 C C . VAL A 1 285 ? 0.376 -32.579 -105.810 1.00 51.41 285 VAL A C 1
ATOM 2262 O O . VAL A 1 285 ? -0.778 -32.998 -105.736 1.00 51.41 285 VAL A O 1
ATOM 2265 N N . GLN A 1 286 ? 0.999 -32.295 -106.958 1.00 54.12 286 GLN A N 1
ATOM 2266 C CA . GLN A 1 286 ? 0.795 -32.977 -108.246 1.00 54.12 286 GLN A CA 1
ATOM 2267 C C . GLN A 1 286 ? 2.100 -32.946 -109.040 1.00 54.12 286 GLN A C 1
ATOM 2269 O O . GLN A 1 286 ? 2.741 -31.872 -109.060 1.00 54.12 286 GLN A O 1
#

InterPro domains:
  IPR041264 SidC, N-terminal [PF18219] (48-261)

Solvent-accessible surface area (backbone atoms only — not comparable to full-atom values): 17673 Å² total; per-residue (Å²): 140,84,85,84,82,81,82,84,77,85,76,85,77,78,81,77,83,68,80,72,82,74,64,51,78,47,79,46,78,81,52,104,85,48,79,48,79,44,80,48,69,68,84,69,84,78,84,79,78,75,57,58,69,96,73,52,72,50,50,45,74,47,98,85,64,48,78,42,78,58,81,52,69,42,46,64,87,92,58,68,75,36,56,41,61,46,21,39,50,47,38,17,28,42,72,58,31,36,92,82,24,89,81,58,85,19,43,67,59,39,48,52,55,47,46,52,21,43,52,54,37,49,56,53,40,57,77,67,69,54,92,42,75,65,54,55,53,52,51,54,42,49,53,53,47,52,53,49,52,56,50,47,65,54,50,78,72,35,72,64,55,54,44,31,61,42,95,66,36,54,75,36,64,74,57,36,52,49,36,51,33,93,84,41,88,57,69,27,74,45,73,68,59,98,78,74,70,37,51,63,62,51,80,58,19,53,56,79,41,72,54,65,55,46,24,64,89,77,70,33,86,72,67,81,44,69,66,56,52,50,49,48,65,70,52,63,82,62,83,86,77,89,68,53,73,66,55,50,48,50,53,53,50,52,49,55,53,49,56,52,52,55,53,52,52,52,50,52,54,54,54,55,60,56,63,75,73,65,85,85,78,84,83,82,88,130

pLDDT: mean 79.89, std 19.74, range [23.59, 98.31]

Foldseek 3Di:
DDDDDDDDDDDPDDPPPPPDFPFDWDWDDPDPPDIDTDGDGDPPPDDDDQQQDPDFPQWDQDPVLDIGRHQDQADDDQDHPDWFLRRCVSNLCQLCAEPPNVPGDHVLNRLVSNLVSLSSNLVVCVVVVDPDPVNVSSVVNNVNSVVVNVVSVVVSPDPLCVQSNDSRRAHRPVVLCVLQDPPHPDEAAADDDPDADQRGRCVSRHHPYHFDGHHPVVPRHDDDGPVVVVCCVVPVPDDDDDQDPVNVVVVVVVVVVVVVVVVVVVVVVVVVVVVVPDDDDDDDDD

Nearest PDB structures (foldseek):
  4pay-assembly2_B  TM=8.928E-01  e=1.313E-10  Legionella pneumophila subsp. pneumophila str. Philadelphia 1
  4pay-assembly3_A  TM=9.014E-01  e=4.749E-10  Legionella pneumophila subsp. pneumophila str. Philadelphia 1
  4trh-assembly1_B  TM=8.925E-01  e=2.480E-09  Legionella pneumophila
  6cp0-assembly1_A  TM=7.358E-01  e=3.807E-09  Legionella pneumophila
  3euh-assembly1_B  TM=7.208E-01  e=9.820E+00  Escherichia coli K-12